Protein AF-A0A1Q7P8S2-F1 (afdb_monomer_lite)

pLDDT: mean 80.13, std 17.69, range [34.97, 98.56]

Secondary structure (DSSP, 8-state):
-------------------SSTTSSSSSS------TTSS-TT---S-SEEEEEEE-S--SS-EEEEEEEE-SSTT--SSEEEEEEEEPPSSSSEEEEEEE-SPPPGGGEE-SSTTSPPEEEEEEEEEETT--GGGGGGSPPGGG-TT-EE-SSEEEEEESSPPPTTSHHHHHHTS-PPSEEEEEEEEE--GGG--HHHHHHHHHHHHHTT----SS--TTSHHHHHT-SEEEEEPPTTPPEEE-TT--SS--TTSPP-

Structure (mmCIF, N/CA/C/O backbone):
data_AF-A0A1Q7P8S2-F1
#
_entry.id   AF-A0A1Q7P8S2-F1
#
loop_
_atom_site.group_PDB
_atom_site.id
_atom_site.type_symbol
_atom_site.label_atom_id
_atom_site.label_alt_id
_atom_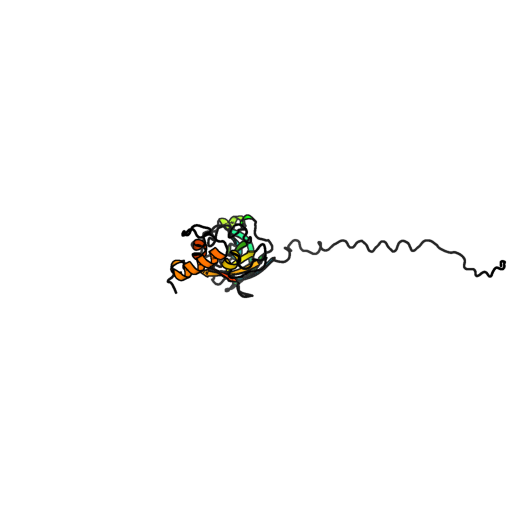site.label_comp_id
_atom_site.label_asym_id
_atom_site.label_entity_id
_atom_site.label_seq_id
_atom_site.pdbx_PDB_ins_code
_atom_site.Cartn_x
_atom_site.Cartn_y
_atom_site.Cartn_z
_atom_site.occupancy
_atom_site.B_iso_or_equiv
_atom_site.auth_seq_id
_atom_site.auth_comp_id
_atom_site.auth_asym_id
_atom_site.auth_atom_id
_atom_site.pdbx_PDB_model_num
ATOM 1 N N . MET A 1 1 ? 40.228 -72.575 53.039 1.00 38.28 1 MET A N 1
ATOM 2 C CA . MET A 1 1 ? 41.530 -73.160 53.430 1.00 38.28 1 MET A CA 1
ATOM 3 C C . MET A 1 1 ? 42.492 -72.943 52.278 1.00 38.28 1 MET A C 1
ATOM 5 O O . MET A 1 1 ? 42.073 -73.048 51.135 1.00 38.28 1 MET A O 1
ATOM 9 N N . ALA A 1 2 ? 43.698 -72.491 52.586 1.00 41.03 2 ALA A N 1
ATOM 10 C CA . ALA A 1 2 ? 44.591 -71.825 51.652 1.00 41.03 2 ALA A CA 1
ATOM 11 C C . ALA A 1 2 ? 45.509 -72.781 50.854 1.00 41.03 2 ALA A C 1
ATOM 13 O O . ALA A 1 2 ? 45.662 -73.943 51.215 1.00 41.03 2 ALA A O 1
ATOM 14 N N . VAL A 1 3 ? 46.217 -72.172 49.890 1.00 38.16 3 VAL A N 1
ATOM 15 C CA . VAL A 1 3 ? 47.620 -72.432 49.484 1.00 38.16 3 VAL A CA 1
ATOM 16 C C . VAL A 1 3 ? 47.871 -73.161 48.138 1.00 38.16 3 VAL A C 1
ATOM 18 O O . VAL A 1 3 ? 47.759 -74.372 48.033 1.00 38.16 3 VAL A O 1
ATOM 21 N N . SER A 1 4 ? 48.417 -72.367 47.194 1.00 38.09 4 SER A N 1
ATOM 22 C CA . SER A 1 4 ? 49.628 -72.589 46.359 1.00 38.09 4 SER A CA 1
ATOM 23 C C . SER A 1 4 ? 49.640 -73.293 44.991 1.00 38.09 4 SER A C 1
ATOM 25 O O . SER A 1 4 ? 49.245 -74.445 44.872 1.00 38.09 4 SER A O 1
ATOM 27 N N . ARG A 1 5 ? 50.460 -72.641 44.124 1.00 41.97 5 ARG A N 1
ATOM 28 C CA . ARG A 1 5 ? 51.451 -73.161 43.133 1.00 41.97 5 ARG A CA 1
ATOM 29 C C . ARG A 1 5 ? 50.863 -73.571 41.760 1.00 41.97 5 ARG A C 1
ATOM 31 O O . ARG A 1 5 ? 49.824 -74.200 41.731 1.00 41.97 5 ARG A O 1
ATOM 38 N N . SER A 1 6 ? 51.398 -73.244 40.569 1.00 39.62 6 SER A N 1
ATOM 39 C CA . SER A 1 6 ? 52.735 -72.826 40.088 1.00 39.62 6 SER A CA 1
ATOM 40 C C . SER A 1 6 ? 52.672 -72.158 38.684 1.00 39.62 6 SER A C 1
ATOM 42 O O . SER A 1 6 ? 51.731 -72.392 37.934 1.00 39.62 6 SER A O 1
ATOM 44 N N . PHE A 1 7 ? 53.714 -71.385 38.337 1.00 34.97 7 PHE A N 1
ATOM 45 C CA . PHE A 1 7 ? 54.132 -70.838 37.015 1.00 34.97 7 PHE A CA 1
ATOM 46 C C . PHE A 1 7 ? 54.595 -71.935 36.000 1.00 34.97 7 PHE A C 1
ATOM 48 O O . PHE A 1 7 ? 54.664 -73.092 36.413 1.00 34.97 7 PHE A O 1
ATOM 55 N N . PRO A 1 8 ? 55.202 -71.625 34.819 1.00 53.81 8 PRO A N 1
ATOM 56 C CA . PRO A 1 8 ? 54.840 -70.754 33.675 1.00 53.81 8 PRO A CA 1
ATOM 57 C C . PRO A 1 8 ? 54.998 -71.485 32.303 1.00 53.81 8 PRO A C 1
ATOM 59 O O . PRO A 1 8 ? 55.553 -72.577 32.233 1.00 53.81 8 PRO A O 1
ATOM 62 N N . ALA A 1 9 ? 54.644 -70.848 31.180 1.00 40.56 9 ALA A N 1
ATOM 63 C CA . ALA A 1 9 ? 55.312 -71.114 29.897 1.00 40.56 9 ALA A CA 1
ATOM 64 C C . ALA A 1 9 ? 55.324 -69.855 29.028 1.00 40.56 9 ALA A C 1
ATOM 66 O O . ALA A 1 9 ? 54.295 -69.234 28.771 1.00 40.56 9 ALA A O 1
ATOM 67 N N . ALA A 1 10 ? 56.536 -69.480 28.638 1.00 38.78 10 ALA A N 1
ATOM 68 C CA . ALA A 1 10 ? 56.875 -68.310 27.860 1.00 38.78 10 ALA A CA 1
ATOM 69 C C . ALA A 1 10 ? 56.497 -68.487 26.385 1.00 38.78 10 ALA A C 1
ATOM 71 O O . ALA A 1 10 ? 56.787 -69.514 25.777 1.00 38.78 10 ALA A O 1
ATOM 72 N N . GLY A 1 11 ? 55.930 -67.433 25.806 1.00 36.88 11 GLY A N 1
ATOM 73 C CA . GLY A 1 11 ? 55.839 -67.216 24.371 1.00 36.88 11 GLY A CA 1
ATOM 74 C C . GLY A 1 11 ? 56.371 -65.824 24.078 1.00 36.88 11 GLY A C 1
ATOM 75 O O . GLY A 1 11 ? 55.686 -64.833 24.301 1.00 36.88 11 GLY A O 1
ATOM 76 N N . PHE A 1 12 ? 57.628 -65.774 23.647 1.00 43.47 12 PHE A N 1
ATOM 77 C CA . PHE A 1 12 ? 58.292 -64.615 23.063 1.00 43.47 12 PHE A CA 1
ATOM 78 C C . PHE A 1 12 ? 57.421 -63.973 21.975 1.00 43.47 12 PHE A C 1
ATOM 80 O O . PHE A 1 12 ? 57.142 -64.640 20.987 1.00 43.47 12 PHE A O 1
ATOM 87 N N . VAL A 1 13 ? 57.149 -62.669 22.070 1.00 47.16 13 VAL A N 1
ATOM 88 C CA . VAL A 1 13 ? 57.443 -61.750 20.961 1.00 47.16 13 VAL A CA 1
ATOM 89 C C . VAL A 1 13 ? 57.998 -60.459 21.549 1.00 47.16 13 VAL A C 1
ATOM 91 O O . VAL A 1 13 ? 57.440 -59.846 22.454 1.00 47.16 13 VAL A O 1
ATOM 94 N N . ARG A 1 14 ? 59.174 -60.138 21.028 1.00 46.06 14 ARG A N 1
ATOM 95 C CA . ARG A 1 14 ? 60.075 -59.053 21.367 1.00 46.06 14 ARG A CA 1
ATOM 96 C C . ARG A 1 14 ? 59.597 -57.754 20.724 1.00 46.06 14 ARG A C 1
ATOM 98 O O . ARG A 1 14 ? 59.086 -57.755 19.609 1.00 46.06 14 ARG A O 1
ATOM 105 N N . GLU A 1 15 ? 59.819 -56.678 21.463 1.00 49.03 15 GLU A N 1
ATOM 106 C CA . GLU A 1 15 ? 59.642 -55.278 21.098 1.00 49.03 15 GLU A CA 1
ATOM 107 C C . GLU A 1 15 ? 60.209 -54.948 19.716 1.00 49.03 15 GLU A C 1
ATOM 109 O O . GLU A 1 15 ? 61.346 -55.313 19.413 1.00 49.03 15 GLU A O 1
ATOM 114 N N . SER A 1 16 ? 59.459 -54.174 18.931 1.00 49.16 16 SER A N 1
ATOM 115 C CA . SER A 1 16 ? 60.002 -53.149 18.037 1.00 49.16 16 SER A CA 1
ATOM 116 C C . SER A 1 16 ? 58.898 -52.151 17.670 1.00 49.16 16 SER A C 1
ATOM 118 O O . SER A 1 16 ? 57.878 -52.510 17.096 1.00 49.16 16 SER A O 1
ATOM 120 N N . GLU A 1 17 ? 59.163 -50.896 18.030 1.00 46.28 17 GLU A N 1
ATOM 121 C CA . GLU A 1 17 ? 58.610 -49.663 17.453 1.00 46.28 17 GLU A CA 1
ATOM 122 C C . GLU A 1 17 ? 57.264 -49.139 17.980 1.00 46.28 17 GLU A C 1
ATOM 124 O O . GLU A 1 17 ? 56.237 -49.054 17.312 1.00 46.28 17 GLU A O 1
ATOM 129 N N . MET A 1 18 ? 57.347 -48.596 19.199 1.00 51.38 18 MET A N 1
ATOM 130 C CA . MET A 1 18 ? 56.707 -47.315 19.498 1.00 51.38 18 MET A CA 1
ATOM 131 C C . MET A 1 18 ? 57.158 -46.240 18.495 1.00 51.38 18 MET A C 1
ATOM 133 O O . MET A 1 18 ? 58.352 -46.125 18.226 1.00 51.38 18 MET A O 1
ATOM 137 N N . ARG A 1 19 ? 56.207 -45.360 18.145 1.00 52.41 19 ARG A N 1
ATOM 138 C CA . ARG A 1 19 ? 56.354 -43.975 17.636 1.00 52.41 19 ARG A CA 1
ATOM 139 C C . ARG A 1 19 ? 55.921 -43.714 16.190 1.00 52.41 19 ARG A C 1
ATOM 141 O O . ARG A 1 19 ? 56.537 -42.892 15.541 1.00 52.41 19 ARG A O 1
ATOM 148 N N . LEU A 1 20 ? 54.807 -44.248 15.701 1.00 53.28 20 LEU A N 1
ATOM 149 C CA . LEU A 1 20 ? 54.135 -43.627 14.548 1.00 53.28 20 LEU A CA 1
ATOM 150 C C . LEU A 1 20 ? 52.640 -43.963 14.596 1.00 53.28 20 LEU A C 1
ATOM 152 O O . LEU A 1 20 ? 52.262 -45.115 14.453 1.00 53.28 20 LEU A O 1
ATOM 156 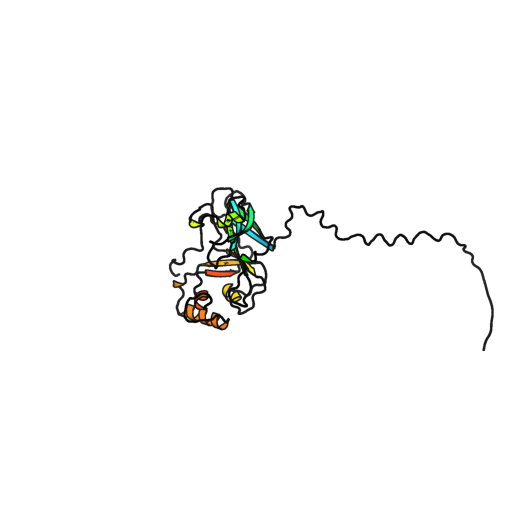N N . GLY A 1 21 ? 51.776 -42.982 14.855 1.00 46.91 21 GLY A N 1
ATOM 157 C CA . GLY A 1 21 ? 50.323 -43.217 14.793 1.00 46.91 21 GLY A CA 1
ATOM 158 C C . GLY A 1 21 ? 49.469 -42.296 15.656 1.00 46.91 21 GLY A C 1
ATOM 159 O O . GLY A 1 21 ? 48.270 -42.186 15.437 1.00 46.91 21 GLY A O 1
ATOM 160 N N . ARG A 1 22 ? 50.072 -41.552 16.590 1.00 49.62 22 ARG A N 1
ATOM 161 C CA . ARG A 1 22 ? 49.391 -40.502 17.371 1.00 49.62 22 ARG A CA 1
ATOM 162 C C . ARG A 1 22 ? 49.572 -39.113 16.738 1.00 49.62 22 ARG A C 1
ATOM 164 O O . ARG A 1 22 ? 49.834 -38.139 17.430 1.00 49.62 22 ARG A O 1
ATOM 171 N N . GLN A 1 23 ? 49.493 -39.038 15.411 1.00 51.41 23 GLN A N 1
ATOM 172 C CA . GLN A 1 23 ? 49.471 -37.777 14.651 1.00 51.41 23 GLN A CA 1
ATOM 173 C C . GLN A 1 23 ? 48.403 -37.756 13.543 1.00 51.41 23 GLN A C 1
ATOM 175 O O . GLN A 1 23 ? 48.284 -36.763 12.838 1.00 51.41 23 GLN A O 1
ATOM 180 N N . LEU A 1 24 ? 47.574 -38.801 13.420 1.00 51.44 24 LEU A N 1
ATOM 181 C CA . LEU A 1 24 ? 46.566 -38.906 12.356 1.00 51.44 24 LEU A CA 1
ATOM 182 C C . LEU A 1 24 ? 45.125 -38.594 12.812 1.00 51.44 24 LEU A C 1
ATOM 184 O O . LEU A 1 24 ? 44.173 -39.063 12.202 1.00 51.44 24 LEU A O 1
ATOM 188 N N . LEU A 1 25 ? 44.946 -37.833 13.899 1.00 50.78 25 LEU A N 1
ATOM 189 C CA . LEU A 1 25 ? 43.622 -37.518 14.477 1.00 50.78 25 LEU A CA 1
ATOM 190 C C . LEU A 1 25 ? 43.365 -36.012 14.685 1.00 50.78 25 LEU A C 1
ATOM 192 O O . LEU A 1 25 ? 42.433 -35.639 15.387 1.00 50.78 25 LEU A O 1
ATOM 196 N N . LEU A 1 26 ? 44.166 -35.135 14.069 1.00 52.28 26 LEU A N 1
ATOM 197 C CA . LEU A 1 26 ? 44.052 -33.671 14.213 1.00 52.28 26 LEU A CA 1
ATOM 198 C C . LEU A 1 26 ? 43.792 -32.917 12.894 1.00 52.28 26 LEU A C 1
ATOM 200 O O . LEU A 1 26 ? 43.876 -31.696 12.866 1.00 52.28 26 LEU A O 1
ATOM 204 N N . ALA A 1 27 ? 43.445 -33.614 11.807 1.00 53.19 27 ALA A N 1
ATOM 205 C CA . ALA A 1 27 ? 43.272 -33.007 10.479 1.00 53.19 27 ALA A CA 1
ATOM 206 C C . ALA A 1 27 ? 41.813 -32.967 9.968 1.00 53.19 27 ALA A C 1
ATOM 208 O O . ALA A 1 27 ? 41.595 -32.826 8.771 1.00 53.19 27 ALA A O 1
ATOM 209 N N . LEU A 1 28 ? 40.809 -33.093 10.848 1.00 53.34 28 LEU A N 1
ATOM 210 C CA . LEU A 1 28 ? 39.380 -33.067 10.471 1.00 53.34 28 LEU A CA 1
ATOM 211 C C . LEU A 1 28 ? 38.552 -31.972 11.174 1.00 53.34 28 LEU A C 1
ATOM 213 O O . LEU A 1 28 ? 37.330 -32.048 11.209 1.00 53.34 28 LEU A O 1
ATOM 217 N N . ALA A 1 29 ? 39.200 -30.936 11.713 1.00 54.78 29 ALA A N 1
ATOM 218 C CA . ALA A 1 29 ? 38.532 -29.822 12.403 1.00 54.78 29 ALA A CA 1
ATOM 219 C C . ALA A 1 29 ? 38.817 -28.446 11.765 1.00 54.78 29 ALA A C 1
ATOM 221 O O . ALA A 1 29 ? 38.811 -27.431 12.453 1.00 54.78 29 ALA A O 1
ATOM 222 N N . ALA A 1 30 ? 39.084 -28.406 10.454 1.00 55.84 30 ALA A N 1
ATOM 223 C CA . ALA A 1 30 ? 39.374 -27.173 9.715 1.00 55.84 30 ALA A CA 1
ATOM 224 C C . ALA A 1 30 ? 38.478 -26.993 8.473 1.00 55.84 30 ALA A C 1
ATOM 226 O O . ALA A 1 30 ? 38.941 -26.563 7.423 1.00 55.84 30 ALA A O 1
ATOM 227 N N . LEU A 1 31 ? 37.181 -27.283 8.607 1.00 56.47 31 LEU A N 1
ATOM 228 C CA . LEU A 1 31 ? 36.150 -26.772 7.695 1.00 56.47 31 LEU A CA 1
ATOM 229 C C . LEU A 1 31 ? 35.305 -25.694 8.404 1.00 56.47 31 LEU A C 1
ATOM 231 O O . LEU A 1 31 ? 34.112 -25.908 8.614 1.00 56.47 31 LEU A O 1
ATOM 235 N N . PRO A 1 32 ? 35.868 -24.543 8.829 1.00 54.97 32 PRO A N 1
ATOM 236 C CA . PRO A 1 32 ? 35.031 -23.394 9.109 1.00 54.97 32 PRO A CA 1
ATOM 237 C C . PRO A 1 32 ? 34.633 -22.775 7.762 1.00 54.97 32 PRO A C 1
ATOM 239 O O . PRO A 1 32 ? 35.486 -22.328 7.004 1.00 54.97 32 PRO A O 1
ATOM 242 N N . CYS A 1 33 ? 33.339 -22.810 7.455 1.00 54.88 33 CYS A N 1
ATOM 243 C CA . CYS A 1 33 ? 32.597 -21.798 6.695 1.00 54.88 33 CYS A CA 1
ATOM 244 C C . CYS A 1 33 ? 33.368 -20.990 5.627 1.00 54.88 33 CYS A C 1
ATOM 246 O O . CYS A 1 33 ? 33.379 -19.765 5.669 1.00 54.88 33 CYS A O 1
ATOM 248 N N . ALA A 1 34 ? 33.959 -21.648 4.631 1.00 47.84 34 ALA A N 1
ATOM 249 C CA . ALA A 1 34 ? 34.407 -20.987 3.406 1.00 47.84 34 ALA A CA 1
ATOM 250 C C . ALA A 1 34 ? 33.306 -21.101 2.337 1.00 47.84 34 ALA A C 1
ATOM 252 O O . ALA A 1 34 ? 33.477 -21.782 1.332 1.00 47.84 34 ALA A O 1
ATOM 253 N N . CYS A 1 35 ? 32.137 -20.506 2.591 1.00 61.09 35 CYS A N 1
ATOM 254 C CA . CYS A 1 35 ? 31.078 -20.361 1.579 1.00 61.09 35 CYS A CA 1
ATOM 255 C C . CYS A 1 35 ? 31.023 -18.948 0.973 1.00 61.09 35 CYS A C 1
ATOM 257 O O . CYS A 1 35 ? 30.326 -18.749 -0.015 1.00 61.09 35 CYS A O 1
ATOM 259 N N . ASP A 1 36 ? 31.804 -17.994 1.489 1.00 54.91 36 ASP A N 1
ATOM 260 C CA . ASP A 1 36 ? 31.721 -16.590 1.061 1.00 54.91 36 ASP A CA 1
ATOM 261 C C . ASP A 1 36 ? 32.551 -16.235 -0.184 1.00 54.91 36 ASP A C 1
ATOM 263 O O . ASP A 1 36 ? 32.372 -15.156 -0.737 1.00 54.91 36 ASP A O 1
ATOM 267 N N . SER A 1 37 ? 33.439 -17.107 -0.685 1.00 54.12 37 SER A N 1
ATOM 268 C CA . SER A 1 37 ? 34.267 -16.772 -1.863 1.00 54.12 37 SER A CA 1
ATOM 269 C C . SER A 1 37 ? 33.641 -17.128 -3.218 1.00 54.12 37 SER A C 1
ATOM 271 O O . SER A 1 37 ? 34.253 -16.856 -4.250 1.00 54.12 37 SER A O 1
ATOM 273 N N . GLN A 1 38 ? 32.445 -17.728 -3.237 1.00 62.38 38 GLN A N 1
ATOM 274 C CA . GLN A 1 38 ? 31.715 -18.052 -4.474 1.00 62.38 38 GLN A CA 1
ATOM 275 C C . GLN A 1 38 ? 30.518 -17.136 -4.753 1.00 62.38 38 GLN A C 1
ATOM 277 O O . GLN A 1 38 ? 29.936 -17.227 -5.833 1.00 62.38 38 GLN A O 1
ATOM 282 N N . ALA A 1 39 ? 30.159 -16.242 -3.829 1.00 61.66 39 ALA A N 1
ATOM 283 C CA . ALA A 1 39 ? 29.184 -15.204 -4.122 1.00 61.66 39 ALA A CA 1
ATOM 284 C C . ALA A 1 39 ? 29.879 -14.093 -4.921 1.00 61.66 39 ALA A C 1
ATOM 286 O O . ALA A 1 39 ? 30.812 -13.455 -4.433 1.00 61.66 39 ALA A O 1
ATOM 287 N N . ASP A 1 40 ? 29.445 -13.882 -6.165 1.00 71.44 40 ASP A N 1
ATOM 288 C CA . ASP A 1 40 ? 29.821 -12.690 -6.923 1.00 71.44 40 ASP A CA 1
ATOM 289 C C . ASP A 1 40 ? 29.481 -11.447 -6.082 1.00 71.44 40 ASP A C 1
ATOM 291 O O . ASP A 1 40 ? 28.423 -11.378 -5.459 1.00 71.44 40 ASP A O 1
ATOM 295 N N . SER A 1 41 ? 30.364 -10.450 -6.085 1.00 71.81 41 SER A N 1
ATOM 296 C CA . SER A 1 41 ? 30.138 -9.127 -5.489 1.00 71.81 41 SER A CA 1
ATOM 297 C C . SER A 1 41 ? 28.839 -8.441 -5.944 1.00 71.81 41 SER A C 1
ATOM 299 O O . SER A 1 41 ? 28.384 -7.500 -5.297 1.00 71.81 41 SER A O 1
ATOM 301 N N . SER A 1 42 ? 28.246 -8.905 -7.049 1.00 77.31 42 SER A N 1
ATOM 302 C CA . SER A 1 42 ? 26.953 -8.456 -7.566 1.00 77.31 42 SER A CA 1
ATOM 303 C C . SER A 1 42 ? 25.730 -9.179 -6.971 1.00 77.31 42 SER A C 1
ATOM 305 O O . SER A 1 42 ? 24.600 -8.753 -7.214 1.00 77.31 42 SER A O 1
ATOM 307 N N . TYR A 1 43 ? 25.918 -10.248 -6.187 1.00 79.88 43 TYR A N 1
ATOM 308 C CA . TYR A 1 43 ? 24.825 -11.000 -5.572 1.00 79.88 43 TYR A CA 1
ATOM 309 C C . TYR A 1 43 ? 24.201 -10.222 -4.407 1.00 79.88 43 TYR A C 1
ATOM 311 O O . TYR A 1 43 ? 24.858 -9.910 -3.416 1.00 79.88 43 TYR A O 1
ATOM 319 N N . LEU A 1 44 ? 22.903 -9.933 -4.517 1.00 81.62 44 LEU A N 1
ATOM 320 C CA . LEU A 1 44 ? 22.153 -9.131 -3.543 1.00 81.62 44 LEU A CA 1
ATOM 321 C C . LEU A 1 44 ? 21.414 -9.971 -2.485 1.00 81.62 44 LEU A C 1
ATOM 323 O O . LEU A 1 44 ? 20.707 -9.407 -1.651 1.00 81.62 44 LEU A O 1
ATOM 327 N N . GLY A 1 45 ? 21.571 -11.298 -2.506 1.00 87.25 45 GLY A N 1
ATOM 328 C CA . GLY A 1 45 ? 20.747 -12.217 -1.718 1.00 87.25 45 GLY A CA 1
ATOM 329 C C . GLY A 1 45 ? 19.457 -12.626 -2.435 1.00 87.25 45 GLY A C 1
ATOM 330 O O . GLY A 1 45 ? 19.200 -12.225 -3.569 1.00 87.25 45 GLY A O 1
ATOM 331 N N . GLU A 1 46 ? 18.635 -13.422 -1.750 1.00 89.94 46 GLU A N 1
ATOM 332 C CA . GLU A 1 46 ? 17.303 -13.796 -2.233 1.00 89.94 46 GLU A CA 1
ATOM 333 C C . GLU A 1 46 ? 16.313 -12.630 -2.055 1.00 89.94 46 GLU A C 1
ATOM 335 O O . GLU A 1 46 ? 16.331 -11.958 -1.016 1.00 89.94 46 GLU A O 1
ATOM 340 N N . PRO A 1 47 ? 15.429 -12.369 -3.032 1.00 93.56 47 PRO A N 1
ATOM 341 C CA . PRO A 1 47 ? 14.435 -11.312 -2.912 1.00 93.56 47 PRO A CA 1
ATOM 342 C C . PRO A 1 47 ? 13.382 -11.650 -1.847 1.00 93.56 47 PRO A C 1
ATOM 344 O O . PRO A 1 47 ? 12.862 -12.761 -1.789 1.00 93.56 47 PRO A O 1
ATOM 347 N N . LEU A 1 48 ? 12.994 -10.648 -1.056 1.00 93.12 48 LEU A N 1
ATOM 348 C CA . LEU A 1 48 ? 11.906 -10.731 -0.074 1.00 93.12 48 LEU A CA 1
ATOM 349 C C . LEU A 1 48 ? 10.536 -10.893 -0.745 1.00 93.12 48 LEU A C 1
ATOM 351 O O . LEU A 1 48 ? 9.637 -11.518 -0.189 1.00 93.12 48 LEU A O 1
ATOM 355 N N . ILE A 1 49 ? 10.375 -10.306 -1.932 1.00 94.44 49 ILE A N 1
ATOM 356 C CA . ILE A 1 49 ? 9.235 -10.528 -2.819 1.00 94.44 49 ILE A CA 1
ATOM 357 C C . ILE A 1 49 ? 9.656 -10.301 -4.274 1.00 94.44 49 ILE A C 1
ATOM 359 O O . ILE A 1 49 ? 10.488 -9.440 -4.578 1.00 94.44 49 ILE A O 1
ATOM 363 N N . THR A 1 50 ? 9.057 -11.081 -5.171 1.00 94.75 50 THR A N 1
ATOM 364 C CA . THR A 1 50 ? 9.183 -10.934 -6.622 1.00 94.75 50 THR A CA 1
ATOM 365 C C . THR A 1 50 ? 7.815 -10.620 -7.210 1.00 94.75 50 THR A C 1
ATOM 367 O O . THR A 1 50 ? 6.858 -11.352 -6.968 1.00 94.75 50 THR A O 1
ATOM 370 N N . LEU A 1 51 ? 7.725 -9.537 -7.980 1.00 94.31 51 LEU A N 1
ATOM 371 C CA . LEU A 1 51 ? 6.476 -9.034 -8.543 1.00 94.31 51 LEU A CA 1
ATOM 372 C C . LEU A 1 51 ? 6.595 -8.943 -10.070 1.00 94.31 51 LEU A C 1
ATOM 374 O O . LEU A 1 51 ? 7.364 -8.111 -10.568 1.00 94.31 51 LEU A O 1
ATOM 378 N N . PRO A 1 52 ? 5.876 -9.786 -10.828 1.00 94.19 52 PRO A N 1
ATOM 379 C CA . PRO A 1 52 ? 5.794 -9.634 -12.271 1.00 94.19 52 PRO A CA 1
ATOM 380 C C . PRO A 1 52 ? 4.919 -8.427 -12.620 1.00 94.19 52 PRO A C 1
ATOM 382 O O . PRO A 1 52 ? 3.971 -8.094 -11.907 1.00 94.19 52 PRO A O 1
ATOM 385 N N . GLY A 1 53 ? 5.204 -7.791 -13.747 1.00 91.94 53 GLY A N 1
ATOM 386 C CA . GLY A 1 53 ? 4.355 -6.730 -14.262 1.00 91.94 53 GLY A CA 1
ATOM 387 C C . GLY A 1 53 ? 4.605 -6.424 -15.726 1.00 91.94 53 GLY A C 1
ATOM 388 O O . GLY A 1 53 ? 5.485 -7.002 -16.374 1.00 91.94 53 GLY A O 1
ATOM 389 N N . TYR A 1 54 ? 3.806 -5.511 -16.259 1.00 89.75 54 TYR A N 1
ATOM 390 C CA . TYR A 1 54 ? 3.964 -5.024 -17.619 1.00 89.75 54 TYR A CA 1
ATOM 391 C C . TYR A 1 54 ? 3.590 -3.547 -17.750 1.00 89.75 54 TYR A C 1
ATOM 393 O O . TYR A 1 54 ? 2.856 -2.985 -16.938 1.00 89.75 54 TYR A O 1
ATOM 401 N N . VAL A 1 55 ? 4.113 -2.917 -18.797 1.00 85.38 55 VAL A N 1
ATOM 402 C CA . VAL A 1 55 ? 3.750 -1.565 -19.219 1.00 85.38 55 VAL A CA 1
ATOM 403 C C . VAL A 1 55 ? 2.692 -1.678 -20.310 1.00 85.38 55 VAL A C 1
ATOM 405 O O . VAL A 1 55 ? 2.945 -2.257 -21.372 1.00 85.38 55 VAL A O 1
ATOM 408 N N . ALA A 1 56 ? 1.497 -1.161 -20.027 1.00 80.50 56 ALA A N 1
ATOM 409 C CA . ALA A 1 56 ? 0.328 -1.295 -20.894 1.00 80.50 56 ALA A CA 1
ATOM 410 C C . ALA A 1 56 ? 0.330 -0.296 -22.063 1.00 80.50 56 ALA A C 1
ATOM 412 O O . ALA A 1 56 ? -0.208 -0.598 -23.128 1.00 80.50 56 ALA A O 1
ATOM 413 N N . SER A 1 57 ? 0.949 0.876 -21.888 1.00 71.62 57 SER A N 1
ATOM 414 C CA . SER A 1 57 ? 1.005 1.942 -22.893 1.00 71.62 57 SER A CA 1
ATOM 415 C C . SER A 1 57 ? 2.430 2.225 -23.371 1.00 71.62 57 SER A C 1
ATOM 417 O O . SER A 1 57 ? 3.397 2.122 -22.619 1.00 71.62 57 SER A O 1
ATOM 419 N N . ALA A 1 58 ? 2.564 2.586 -24.650 1.00 64.75 58 ALA A N 1
ATOM 420 C CA . ALA A 1 58 ? 3.839 3.003 -25.219 1.00 64.75 58 ALA A CA 1
ATOM 421 C C . ALA A 1 58 ? 4.227 4.411 -24.742 1.00 64.75 58 ALA A C 1
ATOM 423 O O . ALA A 1 58 ? 3.387 5.308 -24.709 1.00 64.75 58 ALA A O 1
ATOM 424 N N . GLY A 1 59 ? 5.505 4.620 -24.420 1.00 64.81 59 GLY A N 1
ATOM 425 C CA . GLY A 1 59 ? 6.042 5.919 -24.008 1.00 64.81 59 GLY A CA 1
ATOM 426 C C . GLY A 1 59 ? 7.498 6.113 -24.416 1.00 64.81 59 GLY A C 1
ATOM 427 O O . GLY A 1 59 ? 8.114 5.228 -25.014 1.00 64.81 59 GLY A O 1
ATOM 428 N N . ALA A 1 60 ? 8.044 7.293 -24.114 1.00 62.41 60 ALA A N 1
ATOM 429 C CA . ALA A 1 60 ? 9.426 7.631 -24.441 1.00 62.41 60 ALA A CA 1
ATOM 430 C C . ALA A 1 60 ? 10.399 6.738 -23.649 1.00 62.41 60 ALA A C 1
ATOM 432 O O . ALA A 1 60 ? 10.458 6.800 -22.426 1.00 62.41 60 ALA A O 1
ATOM 433 N N . ALA A 1 61 ? 11.146 5.895 -24.361 1.00 64.38 61 ALA A N 1
ATOM 434 C CA . ALA A 1 61 ? 12.200 5.048 -23.810 1.00 64.38 61 ALA A CA 1
ATOM 435 C C . ALA A 1 61 ? 13.516 5.839 -23.617 1.00 64.38 61 ALA A C 1
ATOM 437 O O . ALA A 1 61 ? 13.741 6.806 -24.351 1.00 64.38 61 ALA A O 1
ATOM 438 N N . PRO A 1 62 ? 14.428 5.407 -22.718 1.00 72.25 62 PRO A N 1
ATOM 439 C CA . PRO A 1 62 ? 14.342 4.237 -21.835 1.00 72.25 62 PRO A CA 1
ATOM 440 C C . PRO A 1 62 ? 13.701 4.538 -20.464 1.00 72.25 62 PRO A C 1
ATOM 442 O O . PRO A 1 62 ? 14.005 5.545 -19.826 1.00 72.25 62 PRO A O 1
ATOM 445 N N . LEU A 1 63 ? 12.852 3.617 -19.997 1.00 77.69 63 LEU A N 1
ATOM 446 C CA . LEU A 1 63 ? 12.179 3.654 -18.692 1.00 77.69 63 LEU A CA 1
ATOM 447 C C . LEU A 1 63 ? 12.614 2.456 -17.838 1.00 77.69 63 LEU A C 1
ATOM 449 O O . LEU A 1 63 ? 12.936 1.390 -18.367 1.00 77.69 63 LEU A O 1
ATOM 453 N N . GLU A 1 64 ? 12.566 2.616 -16.520 1.00 86.94 64 GLU A N 1
ATOM 454 C CA . GLU A 1 64 ? 12.649 1.518 -15.555 1.00 86.94 64 GLU A CA 1
ATOM 455 C C . GLU A 1 64 ? 11.325 1.396 -14.800 1.00 86.94 64 GLU A C 1
ATOM 457 O O . GLU A 1 64 ? 10.658 2.394 -14.523 1.00 86.94 64 GLU A O 1
ATOM 462 N N . ALA A 1 65 ? 10.953 0.171 -14.441 1.00 88.75 65 ALA A N 1
ATOM 463 C CA . ALA A 1 65 ? 9.937 -0.045 -13.426 1.00 88.75 65 ALA A CA 1
ATOM 464 C C . ALA A 1 65 ? 10.606 0.131 -12.064 1.00 88.75 65 ALA A C 1
ATOM 466 O O . ALA A 1 65 ? 11.717 -0.351 -11.844 1.00 88.75 65 ALA A O 1
ATOM 467 N N . ALA A 1 66 ? 9.937 0.797 -11.140 1.00 90.19 66 ALA A N 1
ATOM 468 C CA . ALA A 1 66 ? 10.413 1.017 -9.789 1.00 90.19 66 ALA A CA 1
ATOM 469 C C . ALA A 1 66 ? 9.333 0.655 -8.782 1.00 90.19 66 ALA A C 1
ATOM 471 O O . ALA A 1 66 ? 8.144 0.831 -9.040 1.00 90.19 66 ALA A O 1
ATOM 472 N N . MET A 1 67 ? 9.760 0.190 -7.612 1.00 92.12 67 MET A N 1
ATOM 473 C CA . MET A 1 67 ? 8.896 0.144 -6.440 1.00 92.12 67 MET A CA 1
ATOM 474 C C . MET A 1 67 ? 9.199 1.350 -5.555 1.00 92.12 67 MET A C 1
ATOM 476 O O . MET A 1 67 ? 10.364 1.637 -5.259 1.00 92.12 67 MET A O 1
ATOM 480 N N . LEU A 1 68 ? 8.141 2.062 -5.177 1.00 90.69 68 LEU A N 1
ATOM 481 C CA . LEU A 1 68 ? 8.200 3.365 -4.530 1.00 90.69 68 LEU A CA 1
ATOM 482 C C . LEU A 1 68 ? 7.452 3.303 -3.198 1.00 90.69 68 LEU A C 1
ATOM 484 O O . LEU A 1 68 ? 6.218 3.231 -3.171 1.00 90.69 68 LEU A O 1
ATOM 488 N N . TRP A 1 69 ? 8.196 3.327 -2.094 1.00 92.38 69 TRP A N 1
ATOM 489 C CA . TRP A 1 69 ? 7.646 3.386 -0.744 1.00 92.38 69 TRP A CA 1
ATOM 490 C C . TRP A 1 69 ? 6.921 4.704 -0.524 1.00 92.38 69 TRP A C 1
ATOM 492 O O . TRP A 1 69 ? 7.476 5.766 -0.776 1.00 92.38 69 TRP A O 1
ATOM 502 N N . GLN A 1 70 ? 5.700 4.637 -0.010 1.00 87.88 70 GLN A N 1
ATOM 503 C CA . GLN A 1 70 ? 4.888 5.803 0.293 1.00 87.88 70 GLN A CA 1
ATOM 504 C C . GLN A 1 70 ? 5.106 6.216 1.748 1.00 87.88 70 GLN A C 1
ATOM 506 O O . GLN A 1 70 ? 4.901 5.418 2.665 1.00 87.88 70 GLN A O 1
ATOM 511 N N . ARG A 1 71 ? 5.487 7.473 1.966 1.00 83.38 71 ARG A N 1
ATOM 512 C CA . ARG A 1 71 ? 5.657 8.051 3.306 1.00 83.38 71 ARG A CA 1
ATOM 513 C C . ARG A 1 71 ? 4.450 8.914 3.701 1.00 83.38 71 ARG A C 1
ATOM 515 O O . ARG A 1 71 ? 4.112 8.991 4.880 1.00 83.38 71 ARG A O 1
ATOM 522 N N . GLY A 1 72 ? 3.735 9.496 2.743 1.00 77.94 72 GLY A N 1
ATOM 523 C CA . GLY A 1 72 ? 2.488 10.219 3.012 1.00 77.94 72 GLY A CA 1
ATOM 524 C C . GLY A 1 72 ? 1.302 9.301 3.369 1.00 77.94 72 GLY A C 1
ATOM 525 O O . GLY A 1 72 ? 1.323 8.103 3.041 1.00 77.94 72 GLY A O 1
ATOM 526 N N . PRO A 1 73 ? 0.248 9.840 4.017 1.00 71.00 73 PRO A N 1
ATOM 527 C CA . PRO A 1 73 ? -0.986 9.099 4.255 1.00 71.00 73 PRO A CA 1
ATOM 528 C C . PRO A 1 73 ? -1.665 8.721 2.925 1.00 71.00 73 PRO A C 1
ATOM 530 O O . PRO A 1 73 ? -1.600 9.474 1.948 1.00 71.00 73 PRO A O 1
ATOM 533 N N . PRO A 1 74 ? -2.331 7.558 2.848 1.00 67.62 74 PRO A N 1
ATOM 534 C CA . PRO A 1 74 ? -3.065 7.175 1.652 1.00 67.62 74 PRO A CA 1
ATOM 535 C C . PRO A 1 74 ? -4.258 8.113 1.379 1.00 67.62 74 PRO A C 1
ATOM 537 O O . PRO A 1 74 ? -4.872 8.610 2.321 1.00 67.62 74 PRO A O 1
ATOM 540 N N . PRO A 1 75 ? -4.649 8.306 0.106 1.00 60.16 75 PRO A N 1
ATOM 541 C CA . PRO A 1 75 ? -4.064 7.702 -1.090 1.00 60.16 75 PRO A CA 1
ATOM 542 C C . PRO A 1 75 ? -2.896 8.505 -1.699 1.00 60.16 75 PRO A C 1
ATOM 544 O O . PRO A 1 75 ? -2.496 8.165 -2.807 1.00 60.16 75 PRO A O 1
ATOM 547 N N . SER A 1 76 ? -2.340 9.526 -1.025 1.00 66.44 76 SER A N 1
ATOM 548 C CA . SER A 1 76 ? -1.310 10.402 -1.617 1.00 66.44 76 SER A CA 1
ATOM 549 C C . SER A 1 76 ? -0.110 9.610 -2.145 1.00 66.44 76 SER A C 1
ATOM 551 O O . SER A 1 76 ? 0.321 8.623 -1.530 1.00 66.44 76 SER A O 1
ATOM 553 N N . ALA A 1 77 ? 0.381 10.080 -3.292 1.00 66.69 77 ALA A N 1
ATOM 554 C CA . ALA A 1 77 ? 1.565 9.617 -4.001 1.00 66.69 77 ALA A CA 1
ATOM 555 C C . ALA A 1 77 ? 2.656 10.703 -4.073 1.00 66.69 77 ALA A C 1
ATOM 557 O O . ALA A 1 77 ? 3.611 10.566 -4.830 1.00 66.69 77 ALA A O 1
ATOM 558 N N . ASP A 1 78 ? 2.513 11.782 -3.299 1.00 69.31 78 ASP A N 1
ATOM 559 C CA . ASP A 1 78 ? 3.368 12.974 -3.396 1.00 69.31 78 ASP A CA 1
ATOM 560 C C . ASP A 1 78 ? 4.649 12.852 -2.559 1.00 69.31 78 ASP A C 1
ATOM 562 O O . ASP A 1 78 ? 5.569 13.656 -2.691 1.00 69.31 78 ASP A O 1
ATOM 566 N N . ASP A 1 79 ? 4.715 11.842 -1.690 1.00 76.94 79 ASP A N 1
ATOM 567 C CA . ASP A 1 79 ? 5.851 11.596 -0.811 1.00 76.94 79 ASP A CA 1
ATOM 568 C C . ASP A 1 79 ? 6.321 10.142 -0.925 1.00 76.94 79 ASP A C 1
ATOM 570 O O . ASP A 1 79 ? 5.768 9.232 -0.292 1.00 76.94 79 AS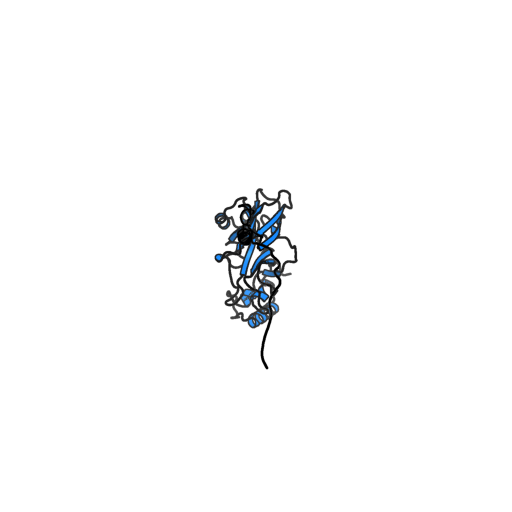P A O 1
ATOM 574 N N . GLN A 1 80 ? 7.336 9.944 -1.771 1.00 80.81 80 GLN A N 1
ATOM 575 C CA . GLN A 1 80 ? 7.812 8.637 -2.209 1.00 80.81 80 GLN A CA 1
ATOM 576 C C . GLN A 1 80 ? 9.319 8.465 -2.025 1.00 80.81 80 GLN A C 1
ATOM 578 O O . GLN A 1 80 ? 10.100 9.404 -2.178 1.00 80.81 80 GLN A O 1
ATOM 583 N N . GLU A 1 81 ? 9.730 7.232 -1.747 1.00 84.25 81 GLU A N 1
ATOM 584 C CA . GLU A 1 81 ? 11.128 6.831 -1.628 1.00 84.25 81 GLU A CA 1
ATOM 585 C C . GLU A 1 81 ? 11.404 5.597 -2.492 1.00 84.25 81 GLU A C 1
ATOM 587 O O . GLU A 1 81 ? 10.649 4.623 -2.478 1.00 84.25 81 GLU A O 1
ATOM 592 N N . LEU A 1 82 ? 12.488 5.638 -3.267 1.00 83.00 82 LEU A N 1
ATOM 593 C CA . LEU A 1 82 ? 12.861 4.547 -4.163 1.00 83.00 82 LEU A CA 1
ATOM 594 C C . LEU A 1 82 ? 13.320 3.311 -3.383 1.00 83.00 82 LEU A C 1
ATOM 596 O O . LEU A 1 82 ? 14.286 3.393 -2.630 1.00 83.00 82 LEU A O 1
ATOM 600 N N . ALA A 1 83 ? 12.697 2.159 -3.630 1.00 84.94 83 ALA A N 1
ATOM 601 C CA . ALA A 1 83 ? 13.103 0.894 -3.020 1.00 84.94 83 ALA A CA 1
ATOM 602 C C . ALA A 1 83 ? 14.014 0.057 -3.926 1.00 84.94 83 ALA A C 1
ATOM 604 O O . ALA A 1 83 ? 15.069 -0.413 -3.513 1.00 84.94 83 ALA A O 1
ATOM 605 N N . THR A 1 84 ? 13.584 -0.167 -5.166 1.00 86.25 84 THR A N 1
ATOM 606 C CA . THR A 1 84 ? 14.273 -1.010 -6.151 1.00 86.25 84 THR A CA 1
ATOM 607 C C . THR A 1 84 ? 13.845 -0.604 -7.558 1.00 86.25 84 THR A C 1
ATOM 609 O O . THR A 1 84 ? 12.828 0.078 -7.728 1.00 86.25 84 THR A O 1
ATOM 612 N N . ARG A 1 85 ? 14.618 -1.023 -8.561 1.00 88.12 85 ARG A N 1
ATOM 613 C CA . ARG A 1 85 ? 14.351 -0.794 -9.983 1.00 88.12 85 ARG A CA 1
ATOM 614 C C . ARG A 1 85 ? 14.523 -2.089 -10.765 1.00 88.12 85 ARG A C 1
ATOM 616 O O . ARG A 1 85 ? 15.315 -2.949 -10.384 1.00 88.12 85 ARG A O 1
ATOM 623 N N . ALA A 1 86 ? 13.806 -2.202 -11.872 1.00 84.25 86 ALA A N 1
ATOM 624 C CA . ALA A 1 86 ? 13.967 -3.263 -12.847 1.00 84.25 86 ALA A CA 1
ATOM 625 C C . ALA A 1 86 ? 13.948 -2.684 -14.266 1.00 84.25 86 ALA A C 1
ATOM 627 O O . ALA A 1 86 ? 13.113 -1.819 -14.566 1.00 84.25 86 ALA A O 1
ATOM 628 N N . PRO A 1 87 ? 14.824 -3.171 -15.162 1.00 80.88 87 PRO A N 1
ATOM 629 C CA . PRO A 1 87 ? 14.782 -2.766 -16.555 1.00 80.88 87 PRO A CA 1
ATOM 630 C C . PRO A 1 87 ? 13.464 -3.221 -17.190 1.00 80.88 87 PRO A C 1
ATOM 632 O O . PRO A 1 87 ? 13.038 -4.368 -17.027 1.00 80.88 87 PRO A O 1
ATOM 635 N N . VAL A 1 88 ? 12.833 -2.327 -17.950 1.00 77.62 88 VAL A N 1
ATOM 636 C CA . VAL A 1 88 ? 11.669 -2.661 -18.776 1.00 77.62 88 VAL A CA 1
ATOM 637 C C . VAL A 1 88 ? 12.173 -3.243 -20.096 1.00 77.62 88 VAL A C 1
ATOM 639 O O . VAL A 1 88 ? 12.955 -2.605 -20.805 1.00 77.62 88 VAL A O 1
ATOM 642 N N . ARG A 1 89 ? 11.756 -4.469 -20.436 1.00 73.25 89 ARG A N 1
ATOM 643 C CA . ARG A 1 89 ? 12.144 -5.102 -21.709 1.00 73.25 89 ARG A CA 1
ATOM 644 C C . ARG A 1 89 ? 11.489 -4.366 -22.879 1.00 73.25 89 ARG A C 1
ATOM 646 O O . ARG A 1 89 ? 10.335 -3.974 -22.787 1.00 73.25 89 ARG A O 1
ATOM 653 N N . THR A 1 90 ? 12.206 -4.172 -23.981 1.00 61.84 90 THR A N 1
ATOM 654 C CA . THR A 1 90 ? 11.664 -3.483 -25.161 1.00 61.84 90 THR A CA 1
ATOM 655 C C . THR A 1 90 ? 10.588 -4.321 -25.871 1.00 61.84 90 THR A C 1
ATOM 657 O O . THR A 1 90 ? 10.654 -5.549 -25.877 1.00 61.84 90 THR A O 1
ATOM 660 N N . GLY A 1 91 ? 9.612 -3.646 -26.495 1.00 58.31 91 GLY A N 1
ATOM 661 C CA . GLY A 1 91 ? 8.467 -4.259 -27.188 1.00 58.31 91 GLY A CA 1
ATOM 662 C C . GLY A 1 91 ? 7.191 -4.187 -26.349 1.00 58.31 91 GLY A C 1
ATOM 663 O O . GLY A 1 91 ? 7.185 -4.650 -25.220 1.00 58.31 91 GLY A O 1
ATOM 664 N N . PHE A 1 92 ? 6.127 -3.572 -26.877 1.00 63.47 92 PHE A N 1
ATOM 665 C CA . PHE A 1 92 ? 4.876 -3.366 -26.137 1.00 63.47 92 PHE A CA 1
ATOM 666 C C . PHE A 1 92 ? 3.861 -4.493 -26.407 1.00 63.47 92 PHE A C 1
ATOM 668 O O . PHE A 1 92 ? 3.672 -4.843 -27.575 1.00 63.47 92 PHE A O 1
ATOM 675 N N . PRO A 1 93 ? 3.178 -5.032 -25.375 1.00 68.81 93 PRO A N 1
ATOM 676 C CA . PRO A 1 93 ? 3.329 -4.715 -23.950 1.00 68.81 93 PRO A CA 1
ATOM 677 C C . PRO A 1 93 ? 4.690 -5.160 -23.397 1.00 68.81 93 PRO A C 1
ATOM 679 O O . PRO A 1 93 ? 5.135 -6.284 -23.624 1.00 68.81 93 PRO A O 1
ATOM 682 N N . ALA A 1 94 ? 5.341 -4.256 -22.668 1.00 83.19 94 ALA A N 1
ATOM 683 C CA . ALA A 1 94 ? 6.701 -4.449 -22.184 1.00 83.19 94 ALA A CA 1
ATOM 684 C C . ALA A 1 94 ? 6.684 -5.074 -20.792 1.00 83.19 94 ALA A C 1
ATOM 686 O O . ALA A 1 94 ? 6.162 -4.478 -19.856 1.00 83.19 94 ALA A O 1
ATOM 687 N N . SER A 1 95 ? 7.249 -6.268 -20.634 1.00 88.62 95 SER A N 1
ATOM 688 C CA . SER A 1 95 ? 7.282 -6.965 -19.343 1.00 88.62 95 SER A CA 1
ATOM 689 C C . SER A 1 95 ? 8.449 -6.508 -18.466 1.00 88.62 95 SER A C 1
ATOM 691 O O . SER A 1 95 ? 9.550 -6.261 -18.972 1.00 88.62 95 SER A O 1
ATOM 693 N N . PHE A 1 96 ? 8.250 -6.528 -17.153 1.00 90.38 96 PHE A N 1
ATOM 694 C CA . PHE A 1 96 ? 9.300 -6.372 -16.150 1.00 90.38 96 PHE A CA 1
ATOM 695 C C . PHE A 1 96 ? 9.073 -7.326 -14.970 1.00 90.38 96 PHE A C 1
ATOM 697 O O . PHE A 1 96 ? 7.973 -7.839 -14.759 1.00 90.38 96 PHE A O 1
ATOM 704 N N . THR A 1 97 ? 10.122 -7.524 -14.176 1.00 92.56 97 THR A N 1
ATOM 705 C CA . THR A 1 97 ? 10.044 -8.240 -12.900 1.00 92.56 97 THR A CA 1
ATOM 706 C C . THR A 1 97 ? 10.736 -7.402 -11.839 1.00 92.56 97 THR A C 1
ATOM 708 O O . THR A 1 97 ? 11.934 -7.147 -11.946 1.00 92.56 97 THR A O 1
ATOM 711 N N . LEU A 1 98 ? 9.993 -6.960 -10.825 1.00 92.69 98 LEU A N 1
ATOM 712 C CA . LEU A 1 98 ? 10.546 -6.234 -9.686 1.00 92.69 98 LEU A CA 1
ATOM 713 C C . LEU A 1 98 ? 10.962 -7.219 -8.597 1.00 92.69 98 LEU A C 1
ATOM 715 O O . LEU A 1 98 ? 10.152 -8.013 -8.121 1.00 92.69 98 LEU A O 1
ATOM 719 N N . HIS A 1 99 ? 12.219 -7.119 -8.178 1.00 93.81 99 HIS A N 1
ATOM 720 C CA . HIS A 1 99 ? 12.765 -7.858 -7.047 1.00 93.81 99 HIS A CA 1
ATOM 721 C C . HIS A 1 99 ? 13.063 -6.885 -5.915 1.00 93.81 99 HIS A C 1
ATOM 723 O O . HIS A 1 99 ? 13.854 -5.948 -6.078 1.00 93.81 99 HIS A O 1
ATOM 729 N N . LEU A 1 100 ? 12.421 -7.094 -4.770 1.00 92.06 100 LEU A N 1
ATOM 730 C CA . LEU A 1 100 ? 12.659 -6.297 -3.580 1.00 92.06 100 LEU A CA 1
ATOM 731 C C . LEU A 1 100 ? 13.548 -7.070 -2.611 1.00 92.06 100 LEU A C 1
ATOM 733 O O . LEU A 1 100 ? 13.148 -8.111 -2.103 1.00 92.06 100 LEU A O 1
ATOM 737 N N . TYR A 1 101 ? 14.727 -6.529 -2.323 1.00 90.44 101 TYR A N 1
ATOM 738 C CA . TYR A 1 101 ? 15.717 -7.170 -1.449 1.00 90.44 101 TYR A CA 1
ATOM 739 C C . TYR A 1 101 ? 15.746 -6.582 -0.036 1.00 90.44 101 TYR A C 1
ATOM 741 O O . TYR A 1 101 ? 16.252 -7.209 0.889 1.00 90.44 101 TYR A O 1
ATOM 749 N N . GLN A 1 102 ? 15.215 -5.371 0.145 1.00 90.19 102 GLN A N 1
ATOM 750 C CA . GLN A 1 102 ? 15.287 -4.644 1.409 1.00 90.19 102 GLN A CA 1
ATOM 751 C C . GLN A 1 102 ? 13.894 -4.433 2.013 1.00 90.19 102 GLN A C 1
ATOM 753 O O . GLN A 1 102 ? 12.932 -4.183 1.279 1.00 90.19 102 GLN A O 1
ATOM 758 N N . PRO A 1 103 ? 13.768 -4.513 3.350 1.00 90.50 103 PRO A N 1
ATOM 759 C CA . PRO A 1 103 ? 12.527 -4.175 4.032 1.00 90.50 103 PRO A CA 1
ATOM 760 C C . PRO A 1 103 ? 12.211 -2.679 3.866 1.00 90.50 103 PRO A C 1
ATOM 762 O O . PRO A 1 103 ? 13.099 -1.888 3.536 1.00 90.50 103 PRO A O 1
ATOM 765 N N . PRO A 1 104 ? 10.972 -2.250 4.154 1.00 93.56 104 PRO A N 1
ATOM 766 C CA . PRO A 1 104 ? 10.635 -0.834 4.119 1.00 93.56 104 PRO A CA 1
ATOM 767 C C . PRO A 1 104 ? 11.500 -0.004 5.077 1.00 93.56 104 PRO A C 1
ATOM 769 O O . PRO A 1 104 ? 11.709 -0.419 6.235 1.00 93.56 104 PRO A O 1
ATOM 772 N N . PRO A 1 105 ? 11.936 1.196 4.647 1.00 91.56 105 PRO A N 1
ATOM 773 C CA . PRO A 1 105 ? 12.631 2.137 5.511 1.00 91.56 105 PRO A CA 1
ATOM 774 C C . PRO A 1 105 ? 11.715 2.559 6.662 1.00 91.56 105 PRO A C 1
ATOM 776 O O . PRO A 1 105 ? 10.490 2.597 6.526 1.00 91.56 105 PRO A O 1
ATOM 779 N N . ALA A 1 106 ? 12.299 2.906 7.811 1.00 91.19 106 ALA A N 1
ATOM 780 C CA . ALA A 1 106 ? 11.530 3.316 8.989 1.00 91.19 106 ALA A CA 1
ATOM 781 C C . ALA A 1 106 ? 10.590 4.498 8.688 1.00 91.19 106 ALA A C 1
ATOM 783 O O . ALA A 1 106 ? 9.456 4.522 9.158 1.00 91.19 106 ALA A O 1
ATOM 784 N N . ALA A 1 107 ? 11.027 5.424 7.827 1.00 88.88 107 ALA A N 1
ATOM 785 C CA . ALA A 1 107 ? 10.251 6.587 7.412 1.00 88.88 107 ALA A CA 1
ATOM 786 C C . ALA A 1 107 ? 8.960 6.243 6.647 1.00 88.88 107 ALA A C 1
ATOM 788 O O . ALA A 1 107 ? 8.069 7.087 6.607 1.00 88.88 107 ALA A O 1
ATOM 789 N N . ALA A 1 108 ? 8.818 5.033 6.095 1.00 91.31 108 ALA A N 1
ATOM 790 C CA . ALA A 1 108 ? 7.609 4.561 5.408 1.00 91.31 108 ALA A CA 1
ATOM 791 C C . ALA A 1 108 ? 6.688 3.701 6.297 1.00 91.31 108 ALA A C 1
ATOM 793 O O . ALA A 1 108 ? 5.596 3.325 5.875 1.00 91.31 108 ALA A O 1
ATOM 794 N N . ARG A 1 109 ? 7.110 3.366 7.525 1.00 94.00 109 ARG A N 1
ATOM 795 C CA . ARG A 1 109 ? 6.341 2.504 8.435 1.00 94.00 109 ARG A CA 1
ATOM 796 C C . ARG A 1 109 ? 5.271 3.295 9.178 1.00 94.00 109 ARG A C 1
ATOM 798 O O . ARG A 1 109 ? 5.546 4.376 9.697 1.00 94.00 109 ARG A O 1
ATOM 805 N N . ARG A 1 110 ? 4.056 2.765 9.241 1.00 92.94 110 ARG A N 1
ATOM 806 C CA . ARG A 1 110 ? 2.868 3.411 9.813 1.00 92.94 110 ARG A CA 1
ATOM 807 C C . ARG A 1 110 ? 2.046 2.404 10.613 1.00 92.94 110 ARG A C 1
ATOM 809 O O . ARG A 1 110 ? 2.210 1.199 10.449 1.00 92.94 110 ARG A O 1
ATOM 816 N N . THR A 1 111 ? 1.140 2.904 11.441 1.00 94.00 111 THR A N 1
ATOM 817 C CA . THR A 1 111 ? 0.063 2.133 12.075 1.00 94.00 111 THR A CA 1
ATOM 818 C C . THR A 1 111 ? -1.260 2.838 11.791 1.00 94.00 111 THR A C 1
ATOM 820 O O . THR A 1 111 ? -1.278 4.058 11.635 1.00 94.00 111 THR A O 1
ATOM 823 N N . LEU A 1 112 ? -2.367 2.094 11.704 1.00 92.62 112 LEU A N 1
ATOM 824 C CA . LEU A 1 112 ? -3.693 2.704 11.512 1.00 92.62 112 LEU A CA 1
ATOM 825 C C . LEU A 1 112 ? -4.199 3.400 12.781 1.00 92.62 112 LEU A C 1
ATOM 827 O O . LEU A 1 112 ? -4.877 4.418 12.705 1.00 92.62 112 LEU A O 1
ATOM 831 N N . ALA A 1 113 ? -3.856 2.842 13.940 1.00 92.19 113 ALA A N 1
ATOM 832 C CA . ALA A 1 113 ? -4.144 3.375 15.263 1.00 92.19 113 ALA A CA 1
ATOM 833 C C . ALA A 1 113 ? -3.074 2.877 16.257 1.00 92.19 113 ALA A C 1
ATOM 835 O O . ALA A 1 113 ? -2.307 1.963 15.928 1.00 92.19 113 ALA A O 1
ATOM 836 N N . PRO A 1 114 ? -2.969 3.453 17.467 1.00 91.44 114 PRO A N 1
ATOM 837 C CA . PRO A 1 114 ? -2.111 2.903 18.513 1.00 91.44 114 PRO A CA 1
ATOM 838 C C . PRO A 1 114 ? -2.452 1.433 18.806 1.00 91.44 114 PRO A C 1
ATOM 840 O O . PRO A 1 114 ? -3.612 1.097 19.014 1.00 91.44 114 PRO A O 1
ATOM 843 N N . GLY A 1 115 ? -1.439 0.564 18.833 1.00 92.38 115 GLY A N 1
ATOM 844 C CA . GLY A 1 115 ? -1.606 -0.874 19.089 1.00 92.38 115 GLY A CA 1
ATOM 845 C C . GLY A 1 115 ? -1.930 -1.729 17.857 1.00 92.38 115 GLY A C 1
ATOM 846 O O . GLY A 1 115 ? -1.869 -2.951 17.950 1.00 92.38 115 GLY A O 1
ATOM 847 N N . GLU A 1 116 ? -2.213 -1.115 16.705 1.00 95.69 116 GLU A N 1
ATOM 848 C CA . GLU A 1 116 ? -2.410 -1.831 15.441 1.00 95.69 116 GLU A CA 1
ATOM 849 C C . GLU A 1 116 ? -1.083 -2.276 14.808 1.00 95.69 116 GLU A C 1
ATOM 851 O O . GLU A 1 116 ? -0.003 -1.763 15.124 1.00 95.69 116 GLU A O 1
ATOM 856 N N . VAL A 1 117 ? -1.166 -3.231 13.877 1.00 96.94 117 VAL A N 1
ATOM 857 C CA . VAL A 1 117 ? 0.008 -3.766 13.177 1.00 96.94 117 VAL A CA 1
ATOM 858 C C . VAL A 1 117 ? 0.720 -2.660 12.402 1.00 96.94 117 VAL A C 1
ATOM 860 O O . VAL A 1 117 ? 0.112 -1.850 11.700 1.00 96.94 117 VAL A O 1
ATOM 863 N N . THR A 1 118 ? 2.049 -2.643 12.518 1.00 97.38 118 THR A N 1
ATOM 864 C CA . THR A 1 118 ? 2.882 -1.757 11.706 1.00 97.38 118 THR A CA 1
ATOM 865 C C . THR A 1 118 ? 2.916 -2.251 10.267 1.00 97.38 118 THR A C 1
ATOM 867 O O . THR A 1 118 ? 3.276 -3.402 10.011 1.00 97.38 118 THR A O 1
ATOM 870 N N . PHE A 1 119 ? 2.611 -1.364 9.329 1.00 96.50 119 PHE A N 1
ATOM 871 C CA . PHE A 1 119 ? 2.652 -1.639 7.902 1.00 96.50 119 PHE A CA 1
ATOM 872 C C . PHE A 1 119 ? 3.527 -0.629 7.156 1.00 96.50 119 PHE A C 1
ATOM 874 O O . PHE A 1 119 ? 3.832 0.450 7.662 1.00 96.50 119 PHE A O 1
ATOM 881 N N . ALA A 1 120 ? 3.919 -0.967 5.934 1.00 95.88 120 ALA A N 1
ATOM 882 C CA . ALA A 1 120 ? 4.418 -0.007 4.956 1.00 95.88 120 ALA A CA 1
ATOM 883 C C . ALA A 1 120 ? 3.767 -0.282 3.602 1.00 95.88 120 ALA A C 1
ATOM 885 O O . ALA A 1 120 ? 3.476 -1.431 3.270 1.00 95.88 120 ALA A O 1
ATOM 886 N N . ARG A 1 121 ? 3.546 0.773 2.822 1.00 93.81 121 ARG A N 1
ATOM 887 C CA . ARG A 1 121 ? 2.856 0.718 1.531 1.00 93.81 121 ARG A CA 1
ATOM 888 C C . ARG A 1 121 ? 3.793 1.175 0.427 1.00 93.81 121 ARG A C 1
ATOM 890 O O . ARG A 1 121 ? 4.449 2.201 0.586 1.00 93.81 121 ARG A O 1
ATOM 897 N N . ALA A 1 122 ? 3.784 0.483 -0.701 1.00 92.31 122 ALA A N 1
ATOM 898 C CA . ALA A 1 122 ? 4.435 0.929 -1.919 1.00 92.31 122 ALA A CA 1
ATOM 899 C C . ALA A 1 122 ? 3.526 0.804 -3.142 1.00 92.31 122 ALA A C 1
ATOM 901 O O . ALA A 1 122 ? 2.597 -0.004 -3.163 1.00 92.31 122 ALA A O 1
ATOM 902 N N . ASN A 1 123 ? 3.863 1.562 -4.180 1.00 89.75 123 ASN A N 1
ATOM 903 C CA . ASN A 1 123 ? 3.297 1.426 -5.516 1.00 89.75 123 ASN A CA 1
ATOM 904 C C . ASN A 1 123 ? 4.406 1.072 -6.504 1.00 89.75 123 ASN A C 1
ATOM 906 O O . ASN A 1 123 ? 5.569 1.435 -6.306 1.00 89.75 123 ASN A O 1
ATOM 910 N N . ALA A 1 124 ? 4.035 0.384 -7.578 1.00 90.19 124 ALA A N 1
ATOM 911 C CA . ALA A 1 124 ? 4.885 0.307 -8.752 1.00 90.19 124 ALA A CA 1
ATOM 912 C C . ALA A 1 124 ? 4.742 1.601 -9.564 1.00 90.19 124 ALA A C 1
ATOM 914 O O . ALA A 1 124 ? 3.647 2.157 -9.657 1.00 90.19 124 ALA A O 1
ATOM 915 N N . GLY A 1 125 ? 5.837 2.074 -10.150 1.00 87.12 125 GLY A N 1
ATOM 916 C CA . GLY A 1 125 ? 5.843 3.237 -11.029 1.00 87.12 125 GLY A CA 1
ATOM 917 C C . GLY A 1 125 ? 6.880 3.126 -12.137 1.00 87.12 125 GLY A C 1
ATOM 918 O O . GLY A 1 125 ? 7.864 2.402 -12.008 1.00 87.12 125 GLY A O 1
ATOM 919 N N . ALA A 1 126 ? 6.660 3.838 -13.235 1.00 85.75 126 ALA A N 1
ATOM 920 C CA . ALA A 1 126 ? 7.647 4.042 -14.283 1.00 85.75 126 ALA A CA 1
ATOM 921 C C . ALA A 1 126 ? 8.522 5.241 -13.915 1.00 85.75 126 ALA A C 1
ATOM 923 O O . ALA A 1 126 ? 8.004 6.324 -13.662 1.00 85.75 126 ALA A O 1
ATOM 924 N N . VAL A 1 127 ? 9.840 5.068 -13.901 1.00 82.25 127 VAL A N 1
ATOM 925 C CA . VAL A 1 127 ? 10.804 6.136 -13.616 1.00 82.25 127 VAL A CA 1
ATOM 926 C C . VAL A 1 127 ? 11.794 6.300 -14.772 1.00 82.25 127 VAL A C 1
ATOM 928 O O . VAL A 1 127 ? 12.025 5.347 -15.525 1.00 82.25 127 VAL A O 1
ATOM 931 N N . PRO A 1 128 ? 12.416 7.485 -14.923 1.00 80.75 128 PRO A N 1
ATOM 932 C CA . PRO A 1 128 ? 13.532 7.658 -15.843 1.00 80.75 128 PRO A CA 1
ATOM 933 C C . PRO A 1 128 ? 14.651 6.655 -15.556 1.00 80.75 128 PRO A C 1
ATOM 935 O O . PRO A 1 128 ? 14.995 6.411 -14.396 1.00 80.75 128 PRO A O 1
ATOM 938 N N . TYR A 1 129 ? 15.245 6.113 -16.617 1.00 82.94 129 TYR A N 1
ATOM 939 C CA . TYR A 1 129 ? 16.371 5.194 -16.498 1.00 82.94 129 TYR A CA 1
ATOM 940 C C . TYR A 1 129 ? 17.522 5.801 -15.683 1.00 82.94 129 TYR A C 1
ATOM 942 O O . TYR A 1 129 ? 17.981 6.911 -15.968 1.00 82.94 129 TYR A O 1
ATOM 950 N N . GLY A 1 130 ? 18.010 5.062 -14.683 1.00 82.19 130 GLY A N 1
ATOM 951 C CA . GLY A 1 130 ? 19.163 5.467 -13.878 1.00 82.19 130 GLY A CA 1
ATOM 952 C C . GLY A 1 130 ? 18.872 6.564 -12.851 1.00 82.19 130 GLY A C 1
ATOM 953 O O . GLY A 1 130 ? 19.813 7.152 -12.315 1.00 82.19 130 GLY A O 1
ATOM 954 N N . ILE A 1 131 ? 17.598 6.849 -12.551 1.00 83.38 131 ILE A N 1
ATOM 955 C CA . ILE A 1 131 ? 17.231 7.832 -11.526 1.00 83.38 131 ILE A CA 1
ATOM 956 C C . ILE A 1 131 ? 17.874 7.496 -10.172 1.00 83.38 131 ILE A C 1
ATOM 958 O O . ILE A 1 131 ? 17.845 6.354 -9.704 1.00 83.38 131 ILE A O 1
ATOM 962 N N . SER A 1 132 ? 18.454 8.499 -9.514 1.00 83.50 132 SER A N 1
ATOM 963 C CA . SER A 1 132 ? 18.976 8.343 -8.155 1.00 83.50 132 SER A CA 1
ATOM 964 C C . SER A 1 132 ? 17.832 8.284 -7.136 1.00 83.50 132 SER A C 1
ATOM 966 O O . SER A 1 132 ? 16.750 8.816 -7.375 1.00 83.50 132 SER A O 1
ATOM 968 N N . ALA A 1 133 ? 18.065 7.686 -5.963 1.00 79.12 133 ALA A N 1
ATOM 969 C CA . ALA A 1 133 ? 17.044 7.624 -4.912 1.00 79.12 133 ALA A CA 1
ATOM 970 C C . ALA A 1 133 ? 16.522 9.021 -4.511 1.00 79.12 133 ALA A C 1
ATOM 972 O O . ALA A 1 133 ? 15.319 9.208 -4.356 1.00 79.12 133 ALA A O 1
ATOM 973 N N . GLY A 1 134 ? 17.412 10.019 -4.431 1.00 76.44 134 GLY A N 1
ATOM 974 C CA . GLY A 1 134 ? 17.047 11.413 -4.146 1.00 76.44 134 GLY A CA 1
ATOM 975 C C . GLY A 1 134 ? 16.384 12.159 -5.310 1.00 76.44 134 GLY A C 1
ATOM 976 O O . GLY A 1 134 ? 15.882 13.258 -5.109 1.00 76.44 134 GLY A O 1
ATOM 977 N N . GLY A 1 135 ? 16.378 11.588 -6.519 1.00 78.44 135 GLY A N 1
ATOM 978 C CA . GLY A 1 135 ? 15.709 12.164 -7.685 1.00 78.44 135 GLY A CA 1
ATOM 979 C C . GLY A 1 135 ? 14.208 11.873 -7.738 1.00 78.44 135 GLY A C 1
ATOM 980 O O . GLY A 1 135 ? 13.485 12.598 -8.413 1.00 78.44 135 GLY A O 1
ATOM 981 N N . VAL A 1 136 ? 13.727 10.846 -7.024 1.00 77.69 136 VAL A N 1
ATOM 982 C CA . VAL A 1 136 ? 12.313 10.428 -7.061 1.00 77.69 136 VAL A CA 1
ATOM 983 C C . VAL A 1 136 ? 11.381 11.497 -6.502 1.00 77.69 136 VAL A C 1
ATOM 985 O O . VAL A 1 136 ? 10.355 11.779 -7.106 1.00 77.69 136 VAL A O 1
ATOM 988 N N . SER A 1 137 ? 11.754 12.152 -5.403 1.00 73.19 137 SER A N 1
ATOM 989 C CA . SER A 1 137 ? 10.954 13.235 -4.812 1.00 73.19 137 SER A CA 1
ATOM 990 C C . SER A 1 137 ? 10.869 14.489 -5.689 1.00 73.19 137 SER A C 1
ATOM 992 O O . SER A 1 137 ? 10.015 15.338 -5.456 1.00 73.19 137 SER A O 1
ATOM 994 N N . ALA A 1 138 ? 11.754 14.619 -6.682 1.00 71.69 138 ALA A N 1
ATOM 995 C CA . ALA A 1 138 ? 11.760 15.713 -7.648 1.00 71.69 138 ALA A CA 1
ATOM 996 C C . ALA A 1 138 ? 11.025 15.359 -8.951 1.00 71.69 138 ALA A C 1
ATOM 998 O O . ALA A 1 138 ? 10.981 16.183 -9.869 1.00 71.69 138 ALA A O 1
ATOM 999 N N . LEU A 1 139 ? 10.477 14.142 -9.065 1.00 71.31 139 LEU A N 1
ATOM 1000 C CA . LEU A 1 139 ? 9.691 13.772 -10.231 1.00 71.31 139 LEU A CA 1
ATOM 1001 C C . LEU A 1 139 ? 8.446 14.664 -10.317 1.00 71.31 139 LEU A C 1
ATOM 1003 O O . LEU A 1 139 ? 7.804 14.923 -9.296 1.00 71.31 139 LEU A O 1
ATOM 1007 N N . PRO A 1 140 ? 8.093 15.145 -11.524 1.00 64.62 140 PRO A N 1
ATOM 1008 C CA . PRO A 1 140 ? 6.860 15.888 -11.714 1.00 64.62 140 PRO A CA 1
ATOM 1009 C C . PRO A 1 140 ? 5.684 15.052 -11.230 1.00 64.62 140 PRO A C 1
ATOM 1011 O O . PRO A 1 140 ? 5.695 13.825 -11.381 1.00 64.62 140 PRO A O 1
ATOM 1014 N N . THR A 1 141 ? 4.646 15.710 -10.710 1.00 61.50 141 THR A N 1
ATOM 1015 C CA . THR A 1 141 ? 3.422 14.990 -10.374 1.00 61.50 141 THR A CA 1
ATOM 1016 C C . THR A 1 141 ? 2.955 14.227 -11.610 1.00 61.50 141 THR A C 1
ATOM 1018 O O . THR A 1 141 ? 3.013 14.770 -12.724 1.00 61.50 141 THR A O 1
ATOM 1021 N N . PRO A 1 142 ? 2.508 12.976 -11.446 1.00 56.38 142 PRO A N 1
ATOM 1022 C CA . PRO A 1 142 ? 2.202 12.115 -12.571 1.00 56.38 142 PRO A CA 1
ATOM 1023 C C . PRO A 1 142 ? 1.321 12.773 -13.651 1.00 56.38 142 PRO A C 1
ATOM 1025 O O . PRO A 1 142 ? 1.512 12.538 -14.839 1.00 56.38 142 PRO A O 1
ATOM 1028 N N . SER A 1 143 ? 0.374 13.640 -13.256 1.00 54.84 143 SER A N 1
ATOM 1029 C CA . SER A 1 143 ? -0.570 14.318 -14.162 1.00 54.84 143 SER A CA 1
ATOM 1030 C C . SER A 1 143 ? 0.095 15.266 -15.162 1.00 54.84 143 SER A C 1
ATOM 1032 O O . SER A 1 143 ? -0.547 15.720 -16.104 1.00 54.84 143 SER A O 1
ATOM 1034 N N . SER A 1 144 ? 1.359 15.617 -14.931 1.00 56.22 144 SER A N 1
ATOM 1035 C CA . SER A 1 144 ? 2.122 16.579 -15.726 1.00 56.22 144 SER A CA 1
ATOM 1036 C C . SER A 1 144 ? 3.168 15.931 -16.636 1.00 56.22 144 SER A C 1
ATOM 1038 O O . SER A 1 144 ? 3.784 16.632 -17.439 1.00 56.22 144 SER A O 1
ATOM 1040 N N . ASN A 1 145 ? 3.370 14.610 -16.549 1.00 61.41 145 ASN A N 1
ATOM 1041 C CA . ASN A 1 145 ? 4.418 13.917 -17.292 1.00 61.41 145 ASN A CA 1
ATOM 1042 C C . ASN A 1 145 ? 3.924 12.587 -17.875 1.00 61.41 145 ASN A C 1
ATOM 1044 O O . ASN A 1 145 ? 3.823 11.590 -17.170 1.00 61.41 145 ASN A O 1
ATOM 1048 N N . GLY A 1 146 ? 3.712 12.552 -19.193 1.00 63.03 146 GLY A N 1
ATOM 1049 C CA . GLY A 1 146 ? 3.290 11.345 -19.915 1.00 63.03 146 GLY A CA 1
ATOM 1050 C C . GLY A 1 146 ? 4.318 10.205 -19.946 1.00 63.03 146 GLY A C 1
ATOM 1051 O O . GLY A 1 146 ? 3.997 9.129 -20.434 1.00 63.03 146 GLY A O 1
ATOM 1052 N N . ALA A 1 147 ? 5.542 10.417 -19.451 1.00 63.00 147 ALA A N 1
ATOM 1053 C CA . ALA A 1 147 ? 6.544 9.366 -19.259 1.00 63.00 147 ALA A CA 1
ATOM 1054 C C . ALA A 1 147 ? 6.538 8.781 -17.834 1.00 63.00 147 ALA A C 1
ATOM 1056 O O . ALA A 1 147 ? 7.176 7.757 -17.597 1.00 63.00 147 ALA A O 1
ATOM 1057 N N . TYR A 1 148 ? 5.831 9.419 -16.894 1.00 71.25 148 TYR A N 1
ATOM 1058 C CA . TYR A 1 148 ? 5.605 8.900 -15.550 1.00 71.25 148 TYR A CA 1
ATOM 1059 C C . TYR A 1 148 ? 4.241 8.208 -15.497 1.00 71.25 148 TYR A C 1
ATOM 1061 O O . TYR A 1 148 ? 3.252 8.680 -16.057 1.00 71.25 148 TYR A O 1
ATOM 1069 N N . GLY A 1 149 ? 4.190 7.065 -14.832 1.00 75.44 149 GLY A N 1
ATOM 1070 C CA . GLY A 1 149 ? 2.968 6.301 -14.615 1.00 75.44 149 GLY A CA 1
ATOM 1071 C C . GLY A 1 149 ? 3.110 5.521 -13.325 1.00 75.44 149 GLY A C 1
ATOM 1072 O O . GLY A 1 149 ? 4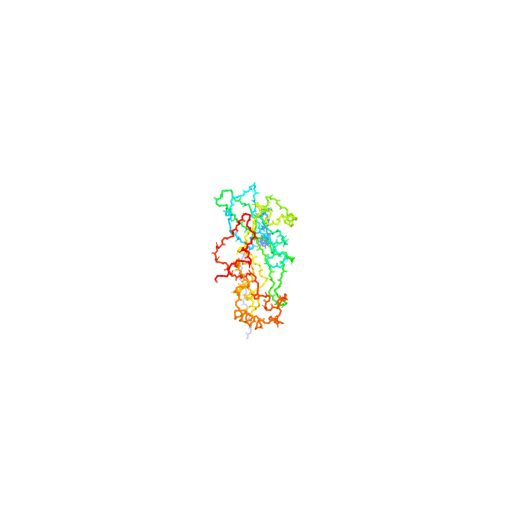.220 5.134 -12.966 1.00 75.44 149 GLY A O 1
ATOM 1073 N N . ILE A 1 150 ? 2.012 5.304 -12.619 1.00 81.81 150 ILE A N 1
ATOM 1074 C CA . ILE A 1 150 ? 1.975 4.431 -11.444 1.00 81.81 150 ILE A CA 1
ATOM 1075 C C . ILE A 1 150 ? 0.986 3.304 -11.702 1.00 81.81 150 ILE A C 1
ATOM 1077 O O . ILE A 1 150 ? 0.115 3.445 -12.554 1.00 81.81 150 ILE A O 1
ATOM 1081 N N . ASP A 1 151 ? 1.106 2.206 -10.966 1.00 88.06 151 ASP A N 1
ATOM 1082 C CA . ASP A 1 151 ? 0.012 1.250 -10.823 1.00 88.06 151 ASP A CA 1
ATOM 1083 C C . ASP A 1 151 ? -0.935 1.775 -9.733 1.00 88.06 151 ASP A C 1
ATOM 1085 O O . ASP A 1 151 ? -0.581 1.726 -8.545 1.00 88.06 151 ASP A O 1
ATOM 1089 N N . PRO A 1 152 ? -2.107 2.336 -10.090 1.00 84.50 152 PRO A N 1
ATOM 1090 C CA . PRO A 1 152 ? -3.033 2.842 -9.091 1.00 84.50 152 PRO A CA 1
ATOM 1091 C C . PRO A 1 152 ? -3.812 1.712 -8.413 1.00 84.50 152 PRO A C 1
ATOM 1093 O O . PRO A 1 152 ? -4.262 1.891 -7.283 1.00 84.50 152 PRO A O 1
ATOM 1096 N N . ASN A 1 153 ? -3.968 0.573 -9.091 1.00 89.88 153 ASN A N 1
ATOM 1097 C CA . ASN A 1 153 ? -4.868 -0.513 -8.717 1.00 89.88 153 ASN A CA 1
ATOM 1098 C C . ASN A 1 153 ? -4.210 -1.521 -7.779 1.00 89.88 153 ASN A C 1
ATOM 1100 O O . ASN A 1 153 ? -4.917 -2.345 -7.201 1.00 89.88 153 ASN A O 1
ATOM 1104 N N . HIS A 1 154 ? -2.892 -1.450 -7.596 1.00 93.19 154 HIS A N 1
ATOM 1105 C CA . HIS A 1 154 ? -2.174 -2.328 -6.687 1.00 93.19 154 HIS A CA 1
ATOM 1106 C C . HIS A 1 154 ? -1.314 -1.577 -5.684 1.00 93.19 154 HIS A C 1
ATOM 1108 O O . HIS A 1 154 ? -0.555 -0.669 -6.025 1.00 93.19 154 HIS A O 1
ATOM 1114 N N . TRP A 1 155 ? -1.371 -2.035 -4.436 1.00 94.31 155 TRP A N 1
ATOM 1115 C CA . TRP A 1 155 ? -0.402 -1.701 -3.401 1.00 94.31 155 TRP A CA 1
ATOM 1116 C C . TRP A 1 155 ? 0.421 -2.929 -3.050 1.00 94.31 155 TRP A C 1
ATOM 1118 O O . TRP A 1 155 ? -0.119 -4.000 -2.782 1.00 94.31 155 TRP A O 1
ATOM 1128 N N . VAL A 1 156 ? 1.735 -2.753 -2.974 1.00 95.44 156 VAL A N 1
ATOM 1129 C CA . VAL A 1 156 ? 2.612 -3.712 -2.305 1.00 95.44 156 VAL A CA 1
ATOM 1130 C C . VAL A 1 156 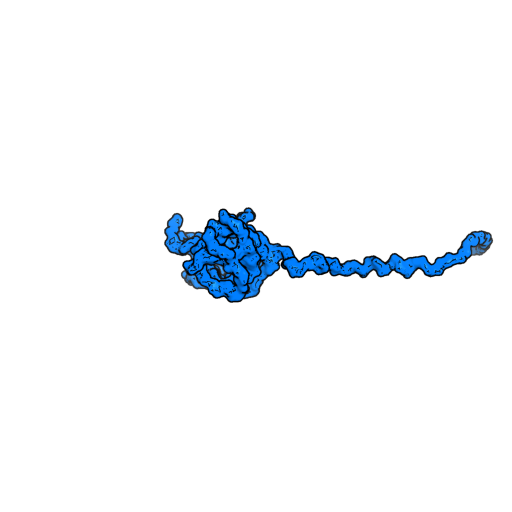? 2.628 -3.333 -0.833 1.00 95.44 156 VAL A C 1
ATOM 1132 O O . VAL A 1 156 ? 3.085 -2.248 -0.466 1.00 95.44 156 VAL A O 1
ATOM 1135 N N . LEU A 1 157 ? 2.099 -4.207 0.010 1.00 96.75 157 LEU A N 1
ATOM 1136 C CA . LEU A 1 157 ? 1.987 -3.984 1.439 1.00 96.75 157 LEU A CA 1
ATOM 1137 C C . LEU A 1 157 ? 2.982 -4.868 2.183 1.00 96.75 157 LEU A C 1
ATOM 1139 O O . LEU A 1 157 ? 3.021 -6.075 1.973 1.00 96.75 157 LEU A O 1
ATOM 1143 N N . TYR A 1 158 ? 3.761 -4.274 3.077 1.00 97.75 158 TYR A N 1
ATOM 1144 C CA . TYR A 1 158 ? 4.538 -4.999 4.073 1.00 97.75 158 TYR A CA 1
ATOM 1145 C C . TYR A 1 158 ? 3.820 -4.942 5.420 1.00 97.75 158 TYR A C 1
ATOM 1147 O O . TYR A 1 158 ? 3.466 -3.852 5.867 1.00 97.75 158 TYR A O 1
ATOM 1155 N N . LEU A 1 159 ? 3.670 -6.087 6.081 1.00 98.19 159 LEU A N 1
ATOM 1156 C CA . LEU A 1 159 ? 3.134 -6.232 7.433 1.00 98.19 159 LEU A CA 1
ATOM 1157 C C . LEU A 1 159 ? 4.239 -6.722 8.370 1.00 98.19 159 LEU A C 1
ATOM 1159 O O . LEU A 1 159 ? 4.862 -7.754 8.125 1.00 98.19 159 LEU A O 1
ATOM 1163 N N . ALA A 1 160 ? 4.491 -5.988 9.453 1.00 97.62 160 ALA A N 1
ATOM 1164 C CA . ALA A 1 160 ? 5.560 -6.321 10.395 1.00 97.62 160 ALA A CA 1
ATOM 1165 C C . ALA A 1 160 ? 5.243 -7.532 11.293 1.00 97.62 160 ALA A C 1
ATOM 1167 O O . ALA A 1 160 ? 6.155 -8.088 11.900 1.00 97.62 160 ALA A O 1
ATOM 1168 N N . ALA A 1 161 ? 3.968 -7.905 11.403 1.00 98.25 161 ALA A N 1
ATOM 1169 C CA . ALA A 1 161 ? 3.466 -9.015 12.203 1.00 98.25 161 ALA A CA 1
ATOM 1170 C C . ALA A 1 161 ? 2.158 -9.545 11.595 1.00 98.25 161 ALA A C 1
ATOM 1172 O O . ALA A 1 161 ? 1.558 -8.877 10.749 1.00 98.25 161 ALA A O 1
ATOM 1173 N N . ASP A 1 162 ? 1.720 -10.722 12.045 1.00 98.56 162 ASP A N 1
ATOM 1174 C CA . ASP A 1 162 ? 0.411 -11.273 11.689 1.00 98.56 162 ASP A CA 1
ATOM 1175 C C . ASP A 1 162 ? -0.704 -10.321 12.134 1.00 98.56 162 ASP A C 1
ATOM 1177 O O . ASP A 1 162 ? -0.679 -9.781 13.244 1.00 98.56 162 ASP A O 1
ATOM 1181 N N . VAL A 1 163 ? -1.691 -10.118 11.266 1.00 98.50 163 VAL A N 1
ATOM 1182 C CA . VAL A 1 163 ? -2.838 -9.246 11.519 1.00 98.50 163 VAL A CA 1
ATOM 1183 C C . VAL A 1 163 ? -3.821 -9.961 12.441 1.00 98.50 163 VAL A C 1
ATOM 1185 O O . VAL A 1 163 ? -4.366 -11.001 12.059 1.00 98.50 163 VAL A O 1
ATOM 1188 N N . PRO A 1 164 ? -4.100 -9.422 13.644 1.00 97.81 164 PRO A N 1
ATOM 1189 C CA . PRO A 1 164 ? -5.039 -10.053 14.557 1.00 97.81 164 PRO A CA 1
ATOM 1190 C C . PRO A 1 164 ? -6.458 -10.079 13.970 1.00 97.81 164 PRO A C 1
ATOM 1192 O O . PRO A 1 164 ? -6.918 -9.055 13.449 1.00 97.81 164 PRO A O 1
ATOM 1195 N N . PRO A 1 165 ? -7.199 -11.192 14.099 1.00 96.69 165 PRO A N 1
ATOM 1196 C CA . PRO A 1 165 ? -8.617 -11.221 13.763 1.00 96.69 165 PRO A CA 1
ATOM 1197 C C . PRO A 1 165 ? -9.400 -10.192 14.583 1.00 96.69 165 PRO A C 1
ATOM 1199 O O . PRO A 1 165 ? -9.119 -9.986 15.766 1.00 96.69 165 PRO A O 1
ATOM 1202 N N . ARG A 1 166 ? -10.425 -9.589 13.980 1.00 95.38 166 ARG A N 1
ATOM 1203 C CA . ARG A 1 166 ? -11.257 -8.511 14.543 1.00 95.38 166 ARG A CA 1
ATOM 1204 C C . ARG A 1 166 ? -10.521 -7.197 14.845 1.00 95.38 166 ARG A C 1
ATOM 1206 O O . ARG A 1 166 ? -11.085 -6.343 15.519 1.00 95.38 166 ARG A O 1
ATOM 1213 N N . SER A 1 167 ? -9.302 -7.002 14.341 1.00 97.25 167 SER A N 1
ATOM 1214 C CA . SER A 1 167 ? -8.586 -5.719 14.449 1.00 97.25 167 SER A CA 1
ATOM 1215 C C . SER A 1 167 ? -9.101 -4.677 13.449 1.00 97.25 167 SER A C 1
ATOM 1217 O O . SER A 1 167 ? -9.831 -5.006 12.504 1.00 97.25 167 SER A O 1
ATOM 1219 N N . LEU A 1 168 ? -8.703 -3.412 13.627 1.00 97.25 168 LEU A N 1
ATOM 1220 C CA . LEU A 1 168 ? -8.906 -2.386 12.601 1.00 97.25 168 LEU A CA 1
ATOM 1221 C C . LEU A 1 168 ? -8.073 -2.698 11.350 1.00 97.25 168 LEU A C 1
ATOM 1223 O O . LEU A 1 168 ? -8.550 -2.503 10.232 1.00 97.25 168 LEU A O 1
ATOM 1227 N N . THR A 1 169 ? -6.855 -3.223 11.514 1.00 97.38 169 THR A N 1
ATOM 1228 C CA . THR A 1 169 ? -6.007 -3.603 10.376 1.00 97.38 169 THR A CA 1
ATOM 1229 C C . THR A 1 169 ? -6.648 -4.704 9.535 1.00 97.38 169 THR A C 1
ATOM 1231 O O . THR A 1 169 ? -6.668 -4.584 8.314 1.00 97.38 169 THR A O 1
ATOM 1234 N N . GLU A 1 170 ? -7.250 -5.726 10.149 1.00 97.88 170 GLU A N 1
ATOM 1235 C CA . GLU A 1 170 ? -8.014 -6.749 9.418 1.00 97.88 170 GLU A CA 1
ATOM 1236 C C . GLU A 1 170 ? -9.146 -6.119 8.598 1.00 97.88 170 GLU A C 1
ATOM 1238 O O . GLU A 1 170 ? -9.296 -6.423 7.414 1.00 97.88 170 GLU A O 1
ATOM 1243 N N . TRP A 1 171 ? -9.921 -5.221 9.216 1.00 97.56 171 TRP A N 1
ATOM 1244 C CA . TRP A 1 171 ? -11.026 -4.535 8.550 1.00 97.56 171 TRP A CA 1
ATOM 1245 C C . TRP A 1 171 ? -10.550 -3.728 7.339 1.00 97.56 171 TRP A C 1
ATOM 1247 O O . TRP A 1 171 ? -11.136 -3.814 6.262 1.00 97.56 171 TRP A O 1
ATOM 1257 N N . TRP A 1 172 ? -9.457 -2.977 7.500 1.00 96.44 172 TRP A N 1
ATOM 1258 C CA . TRP A 1 172 ? -8.889 -2.143 6.442 1.00 96.44 172 TRP A CA 1
ATOM 1259 C C . TRP A 1 172 ? -8.366 -2.966 5.261 1.00 96.44 172 TRP A C 1
ATOM 1261 O O . TRP A 1 172 ? -8.525 -2.554 4.111 1.00 96.44 172 TRP A O 1
ATOM 1271 N N . LEU A 1 173 ? -7.775 -4.132 5.536 1.00 97.25 173 LEU A N 1
ATOM 1272 C CA . LEU A 1 173 ? -7.240 -5.050 4.525 1.00 97.25 173 LEU A CA 1
ATOM 1273 C C . LEU A 1 173 ? -8.305 -5.943 3.880 1.00 97.25 173 LEU A C 1
ATOM 1275 O O . LEU A 1 173 ? -8.051 -6.525 2.825 1.00 97.25 173 LEU A O 1
ATOM 1279 N N . GLY A 1 174 ? -9.463 -6.085 4.528 1.00 96.38 174 GLY A N 1
ATOM 1280 C CA . GLY A 1 174 ? -10.500 -7.047 4.163 1.00 96.38 174 GLY A CA 1
ATOM 1281 C C . GLY A 1 174 ? -10.169 -8.499 4.535 1.00 96.38 174 GLY A C 1
ATOM 1282 O O . GLY A 1 174 ? -10.913 -9.398 4.146 1.00 96.38 174 GLY A O 1
ATOM 1283 N N . ALA A 1 175 ? -9.067 -8.750 5.253 1.00 96.44 175 ALA A N 1
ATOM 1284 C CA . ALA A 1 175 ? -8.635 -10.080 5.685 1.00 96.44 175 ALA A CA 1
ATOM 1285 C C . ALA A 1 175 ? -7.578 -10.019 6.805 1.00 96.44 175 ALA A C 1
ATOM 1287 O O . ALA A 1 175 ? -6.793 -9.073 6.891 1.00 96.44 175 ALA A O 1
ATOM 1288 N N . ALA A 1 176 ? -7.510 -11.076 7.621 1.00 97.38 176 ALA A N 1
ATOM 1289 C CA . ALA A 1 176 ? -6.433 -11.290 8.586 1.00 97.38 176 ALA A CA 1
ATOM 1290 C C . ALA A 1 176 ? -5.246 -11.954 7.869 1.00 97.38 176 ALA A C 1
ATOM 1292 O O . ALA A 1 176 ? -5.229 -13.166 7.655 1.00 97.38 176 ALA A O 1
ATOM 1293 N N . LEU A 1 177 ? -4.288 -11.138 7.431 1.00 98.06 177 LEU A N 1
ATOM 1294 C CA . LEU A 1 177 ? -3.105 -11.580 6.690 1.00 98.06 177 LEU A CA 1
ATOM 1295 C C . LEU A 1 177 ? -1.938 -11.909 7.632 1.00 98.06 177 LEU A C 1
ATOM 1297 O O . LEU A 1 177 ? -1.805 -11.315 8.700 1.00 98.06 177 LEU A O 1
ATOM 1301 N N . GLY A 1 178 ? -1.065 -12.829 7.218 1.00 98.31 178 GLY A N 1
ATOM 1302 C CA . GLY A 1 178 ? 0.194 -13.092 7.925 1.00 98.31 178 GLY A CA 1
ATOM 1303 C C . GLY A 1 178 ? 1.220 -11.964 7.753 1.00 98.31 178 GLY A C 1
ATOM 1304 O O . GLY A 1 178 ? 1.070 -11.096 6.891 1.00 98.31 178 GLY A O 1
ATOM 1305 N N . ALA A 1 179 ? 2.291 -11.988 8.541 1.00 98.12 179 ALA A N 1
ATOM 1306 C CA . ALA A 1 179 ? 3.427 -11.083 8.393 1.00 98.12 179 ALA A CA 1
ATOM 1307 C C . ALA A 1 179 ? 4.098 -11.217 7.011 1.00 98.12 179 ALA A C 1
ATOM 1309 O O . ALA A 1 179 ? 4.053 -12.269 6.372 1.00 98.12 179 ALA A O 1
ATOM 1310 N N . GLY A 1 180 ? 4.777 -10.158 6.570 1.00 97.31 180 GLY A N 1
ATOM 1311 C CA . GLY A 1 180 ? 5.526 -10.132 5.314 1.00 97.31 180 GLY A CA 1
ATOM 1312 C C . GLY A 1 180 ? 4.845 -9.327 4.210 1.00 97.31 180 GLY A C 1
ATOM 1313 O O . GLY A 1 180 ? 4.109 -8.378 4.480 1.00 97.31 180 GLY A O 1
ATOM 1314 N N . PHE A 1 181 ? 5.166 -9.657 2.960 1.00 97.06 181 PHE A N 1
ATOM 1315 C CA . PHE A 1 181 ? 4.730 -8.897 1.792 1.00 97.06 181 PHE A CA 1
ATOM 1316 C C . PHE A 1 181 ? 3.468 -9.475 1.159 1.00 97.06 181 PHE A C 1
ATOM 1318 O O . PHE A 1 181 ? 3.377 -10.677 0.925 1.00 97.06 181 PHE A O 1
ATOM 1325 N N . HIS A 1 182 ? 2.544 -8.588 0.803 1.00 97.19 182 HIS A N 1
ATOM 1326 C CA . HIS A 1 182 ? 1.283 -8.907 0.143 1.00 97.19 182 HIS A CA 1
ATOM 1327 C C . HIS A 1 182 ? 1.050 -7.949 -1.013 1.00 97.19 182 HIS A C 1
ATOM 1329 O O . HIS A 1 182 ? 1.310 -6.750 -0.900 1.00 97.19 182 HIS A O 1
ATOM 1335 N N . LEU A 1 183 ? 0.531 -8.469 -2.119 1.00 97.25 183 LEU A N 1
ATOM 1336 C CA . LEU A 1 183 ? -0.012 -7.636 -3.181 1.00 97.25 183 LEU A CA 1
ATOM 1337 C C . LEU A 1 183 ? -1.497 -7.420 -2.893 1.00 97.25 183 LEU A C 1
ATOM 1339 O O . LEU A 1 183 ? -2.261 -8.377 -2.789 1.00 97.25 183 LEU A O 1
ATOM 1343 N N . MET A 1 184 ? -1.898 -6.165 -2.742 1.00 97.25 184 MET A N 1
ATOM 1344 C CA . MET A 1 184 ? -3.273 -5.769 -2.465 1.00 97.25 184 MET A CA 1
ATOM 1345 C C . MET A 1 184 ? -3.856 -5.102 -3.700 1.00 97.25 184 MET A C 1
ATOM 1347 O O . MET A 1 184 ? -3.231 -4.209 -4.265 1.00 97.25 184 MET A O 1
ATOM 1351 N N . ARG A 1 185 ? -5.074 -5.479 -4.077 1.00 95.62 185 ARG A N 1
ATOM 1352 C CA . ARG A 1 185 ? -5.898 -4.708 -5.004 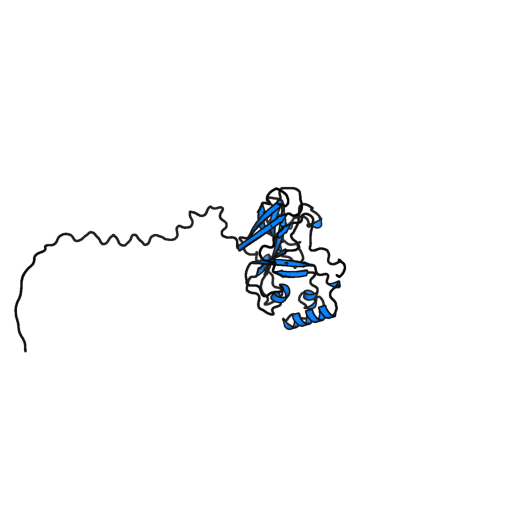1.00 95.62 185 ARG A CA 1
ATOM 1353 C C . ARG A 1 185 ? -6.520 -3.527 -4.286 1.00 95.62 185 ARG A C 1
ATOM 1355 O O . ARG A 1 185 ? -7.017 -3.660 -3.167 1.00 95.62 185 ARG A O 1
ATOM 1362 N N . VAL A 1 186 ? -6.555 -2.401 -4.975 1.00 92.81 186 VAL A N 1
ATOM 1363 C CA . VAL A 1 186 ? -7.147 -1.154 -4.518 1.00 92.81 186 VAL A CA 1
ATOM 1364 C C . VAL A 1 186 ? -8.307 -0.827 -5.441 1.00 92.81 186 VAL A C 1
ATOM 1366 O O . VAL A 1 186 ? -8.140 -0.666 -6.644 1.00 92.81 186 VAL A O 1
ATOM 1369 N N . THR A 1 187 ? -9.506 -0.761 -4.879 1.00 90.94 187 THR A N 1
ATOM 1370 C CA . THR A 1 187 ? -10.721 -0.408 -5.619 1.00 90.94 187 THR A CA 1
ATOM 1371 C C . THR A 1 187 ? -11.151 0.987 -5.208 1.00 90.94 187 THR A C 1
ATOM 1373 O O . THR A 1 187 ? -11.291 1.235 -4.010 1.00 90.94 187 THR A O 1
ATOM 1376 N N . ALA A 1 188 ? -11.372 1.888 -6.168 1.00 87.69 188 ALA A N 1
ATOM 1377 C CA . ALA A 1 188 ? -11.950 3.198 -5.881 1.00 87.69 188 ALA A CA 1
ATOM 1378 C C . ALA A 1 188 ? -13.335 3.057 -5.242 1.00 87.69 188 ALA A C 1
ATOM 1380 O O . ALA A 1 188 ? -14.163 2.254 -5.670 1.00 87.69 188 ALA A O 1
ATOM 1381 N N . VAL A 1 189 ? -13.604 3.895 -4.247 1.00 87.88 189 VAL A N 1
ATOM 1382 C CA . VAL A 1 189 ? -14.935 4.068 -3.669 1.00 87.88 189 VAL A CA 1
ATOM 1383 C C . VAL A 1 189 ? -15.275 5.543 -3.728 1.00 87.88 189 VAL A C 1
ATOM 1385 O O . VAL A 1 189 ? -14.502 6.366 -3.247 1.00 87.88 189 VAL A O 1
ATOM 1388 N N . ASN A 1 190 ? -16.440 5.886 -4.280 1.00 88.38 190 ASN A N 1
ATOM 1389 C CA . ASN A 1 190 ? -16.987 7.230 -4.135 1.00 88.38 190 ASN A CA 1
ATOM 1390 C C . ASN A 1 190 ? -17.713 7.320 -2.777 1.00 88.38 190 ASN A C 1
ATOM 1392 O O . ASN A 1 190 ? -18.779 6.714 -2.621 1.00 88.38 190 ASN A O 1
ATOM 1396 N N . PRO A 1 191 ? -17.194 8.079 -1.790 1.00 86.94 191 PRO A N 1
ATOM 1397 C CA . PRO A 1 191 ? -17.812 8.164 -0.468 1.00 86.94 191 PRO A CA 1
ATOM 1398 C C . PRO A 1 191 ? -19.204 8.808 -0.487 1.00 86.94 191 PRO A C 1
ATOM 1400 O O . PRO A 1 191 ? -19.973 8.614 0.451 1.00 86.94 191 PRO A O 1
ATOM 1403 N N . GLN A 1 192 ? -19.541 9.563 -1.539 1.00 87.12 192 GLN A N 1
ATOM 1404 C CA . GLN A 1 192 ? -20.862 10.173 -1.725 1.00 87.12 192 GLN A CA 1
ATOM 1405 C C . GLN A 1 192 ? -21.944 9.138 -2.050 1.00 87.12 192 GLN A C 1
ATOM 1407 O O . GLN A 1 192 ? -23.124 9.407 -1.853 1.00 87.12 192 GLN A O 1
ATOM 1412 N N . CYS A 1 193 ? -21.543 7.957 -2.520 1.00 89.56 193 CYS A N 1
ATOM 1413 C CA . CYS A 1 193 ? -22.450 6.869 -2.872 1.00 89.56 193 CYS A CA 1
ATOM 1414 C C . CYS A 1 193 ? -22.737 5.929 -1.697 1.00 89.56 193 CYS A C 1
ATOM 1416 O O . CYS A 1 193 ? -23.524 4.997 -1.835 1.00 89.56 193 CYS A O 1
ATOM 1418 N N . ILE A 1 194 ? -22.104 6.156 -0.542 1.00 91.19 194 ILE A N 1
ATOM 1419 C CA . ILE A 1 194 ? -22.359 5.375 0.666 1.00 91.19 194 ILE A CA 1
ATOM 1420 C C . ILE A 1 194 ? -23.673 5.867 1.275 1.00 91.19 194 ILE A C 1
ATOM 1422 O O . ILE A 1 194 ? -23.776 7.016 1.709 1.00 91.19 194 ILE A O 1
ATOM 1426 N N . SER A 1 195 ? -24.683 4.998 1.324 1.00 93.94 195 SER A N 1
ATOM 1427 C CA . SER A 1 195 ? -25.961 5.324 1.955 1.00 93.94 195 SER A CA 1
ATOM 1428 C C . SER A 1 195 ? -25.802 5.509 3.466 1.00 93.94 195 SER A C 1
ATOM 1430 O O . SER A 1 195 ? -24.878 4.973 4.083 1.00 93.94 195 SER A O 1
ATOM 1432 N N . GLN A 1 196 ? -26.738 6.223 4.097 1.00 94.12 196 GLN A N 1
ATOM 1433 C CA . GLN A 1 196 ? -26.708 6.405 5.551 1.00 94.12 196 GLN A CA 1
ATOM 1434 C C . GLN A 1 196 ? -26.729 5.059 6.295 1.00 94.12 196 GLN A C 1
ATOM 1436 O O . GLN A 1 196 ? -25.966 4.866 7.234 1.00 94.12 196 GLN A O 1
ATOM 1441 N N . GLN A 1 197 ? -27.518 4.092 5.818 1.00 96.19 197 GLN A N 1
ATOM 1442 C CA . GLN A 1 197 ? -27.573 2.751 6.404 1.00 96.19 197 GLN A CA 1
ATOM 1443 C C . GLN A 1 197 ? -26.228 2.014 6.305 1.00 96.19 197 GLN A C 1
ATOM 1445 O O . GLN A 1 197 ? -25.810 1.365 7.262 1.00 96.19 197 GLN A O 1
ATOM 1450 N N . GLN A 1 198 ? -25.537 2.112 5.164 1.00 95.62 198 GLN A N 1
ATOM 1451 C CA . GLN A 1 198 ? -24.205 1.521 4.991 1.00 95.62 198 GLN A CA 1
ATOM 1452 C C . GLN A 1 198 ? -23.169 2.205 5.886 1.00 95.62 198 GLN A C 1
ATOM 1454 O O . GLN A 1 198 ? -22.315 1.533 6.463 1.00 95.62 198 GLN A O 1
ATOM 1459 N N . MET A 1 199 ? -23.259 3.529 6.021 1.00 95.50 199 MET A N 1
ATOM 1460 C CA . MET A 1 199 ? -22.401 4.304 6.912 1.00 95.50 199 MET A CA 1
ATOM 1461 C C . MET A 1 199 ? -22.589 3.871 8.367 1.00 95.50 199 MET A C 1
ATOM 1463 O O . MET A 1 199 ? -21.607 3.572 9.038 1.00 95.50 199 MET A O 1
ATOM 1467 N N . ASP A 1 200 ? -23.831 3.782 8.840 1.00 96.50 200 ASP A N 1
ATOM 1468 C CA . ASP A 1 200 ? -24.132 3.412 10.225 1.00 96.50 200 ASP A CA 1
ATOM 1469 C C . ASP A 1 200 ? -23.700 1.972 10.533 1.00 96.50 200 ASP A C 1
ATOM 1471 O O . ASP A 1 200 ? -23.131 1.715 11.593 1.00 96.50 200 ASP A O 1
ATOM 1475 N N . ALA A 1 201 ? -23.880 1.043 9.588 1.00 97.44 201 ALA A N 1
ATOM 1476 C CA . ALA A 1 201 ? -23.390 -0.329 9.722 1.00 97.44 201 ALA A CA 1
ATOM 1477 C C . ALA A 1 201 ? -21.855 -0.395 9.799 1.00 97.44 201 ALA A C 1
ATOM 1479 O O . ALA A 1 201 ? -21.306 -1.098 10.645 1.00 97.44 201 ALA A O 1
ATOM 1480 N N . CYS A 1 202 ? -21.163 0.364 8.945 1.00 97.31 202 CYS A N 1
ATOM 1481 C CA . CYS A 1 202 ? -19.705 0.452 8.954 1.00 97.31 202 CYS A CA 1
ATOM 1482 C C . CYS A 1 202 ? -19.175 1.039 10.270 1.00 97.31 202 CYS A C 1
ATOM 1484 O O . CYS A 1 202 ? -18.256 0.488 10.874 1.00 97.31 202 CYS A O 1
ATOM 1486 N N . VAL A 1 203 ? -19.784 2.129 10.745 1.00 98.00 203 VAL A N 1
ATOM 1487 C CA . VAL A 1 203 ? -19.416 2.763 12.015 1.00 98.00 203 VAL A CA 1
ATOM 1488 C C . VAL A 1 203 ? -19.636 1.802 13.180 1.00 98.00 203 VAL A C 1
ATOM 1490 O O . VAL A 1 203 ? -18.752 1.667 14.021 1.00 98.00 203 VAL A O 1
ATOM 1493 N N . ALA A 1 204 ? -20.770 1.098 13.218 1.00 97.75 204 ALA A N 1
ATOM 1494 C CA . ALA A 1 204 ? -21.063 0.135 14.275 1.00 97.75 204 ALA A CA 1
ATOM 1495 C C . ALA A 1 204 ? -20.024 -1.000 14.348 1.00 97.75 204 ALA A C 1
ATOM 1497 O O . ALA A 1 204 ? -19.594 -1.350 15.446 1.00 97.75 204 ALA A O 1
ATOM 1498 N N . ASP A 1 205 ? -19.587 -1.541 13.205 1.00 97.69 205 ASP A N 1
ATOM 1499 C CA . ASP A 1 205 ? -18.519 -2.553 13.147 1.00 97.69 205 ASP A CA 1
ATOM 1500 C C . ASP A 1 205 ? -17.178 -1.989 13.645 1.00 97.69 205 ASP A C 1
ATOM 1502 O O . ASP A 1 205 ? -16.537 -2.574 14.517 1.00 97.69 205 ASP A O 1
ATOM 1506 N N . LEU A 1 206 ? -16.775 -0.803 13.183 1.00 97.62 206 LEU A N 1
ATOM 1507 C CA . LEU A 1 206 ? -15.520 -0.181 13.617 1.00 97.62 206 LEU A CA 1
ATOM 1508 C C . LEU A 1 206 ? -15.501 0.173 15.111 1.00 97.62 206 LEU A C 1
ATOM 1510 O O . LEU A 1 206 ? -14.473 -0.002 15.767 1.00 97.62 206 LEU A O 1
ATOM 1514 N N . VAL A 1 207 ? -16.631 0.596 15.679 1.00 97.00 207 VAL A N 1
ATOM 1515 C CA . VAL A 1 207 ? -16.758 0.835 17.126 1.00 97.00 207 VAL A CA 1
ATOM 1516 C C . VAL A 1 207 ? -16.580 -0.461 17.919 1.00 97.00 207 VAL A C 1
ATOM 1518 O O . VAL A 1 207 ? -15.893 -0.462 18.940 1.00 97.00 207 VAL A O 1
ATOM 1521 N N . GLN A 1 208 ? -17.115 -1.591 17.442 1.00 96.75 208 GLN A N 1
ATOM 1522 C CA . GLN A 1 208 ? -16.883 -2.901 18.073 1.00 96.75 208 GLN A CA 1
ATOM 1523 C C . GLN A 1 208 ? -15.408 -3.326 18.038 1.00 96.75 208 GLN A C 1
ATOM 1525 O O . GLN A 1 208 ? -14.970 -4.089 18.900 1.00 96.75 208 GLN A O 1
ATOM 1530 N N . ARG A 1 209 ? -14.640 -2.806 17.077 1.00 95.50 209 ARG A N 1
ATOM 1531 C CA . ARG A 1 209 ? -13.190 -3.013 16.932 1.00 95.50 209 ARG A CA 1
ATOM 1532 C C . ARG A 1 209 ? -12.354 -1.996 17.718 1.00 95.50 209 ARG A C 1
ATOM 1534 O O . ARG A 1 209 ? -11.132 -2.020 17.634 1.00 95.50 209 ARG A O 1
ATOM 1541 N N . GLY A 1 210 ? -12.995 -1.120 18.495 1.00 94.56 210 GLY A N 1
ATOM 1542 C CA . GLY A 1 210 ? -12.326 -0.150 19.363 1.00 94.56 210 GLY A CA 1
ATOM 1543 C C . GLY A 1 210 ? -11.984 1.186 18.700 1.00 94.56 210 GLY A C 1
ATOM 1544 O O . GLY A 1 210 ? -11.265 1.984 19.300 1.00 94.56 210 GLY A O 1
ATOM 1545 N N . VAL A 1 211 ? -12.495 1.462 17.497 1.00 96.19 211 VAL A N 1
ATOM 1546 C CA . VAL A 1 211 ? -12.326 2.769 16.846 1.00 96.19 211 VAL A CA 1
ATOM 1547 C C . VAL A 1 211 ? -13.350 3.762 17.406 1.00 96.19 211 VAL A C 1
ATOM 1549 O O . VAL A 1 211 ? -14.543 3.455 17.418 1.00 96.19 211 VAL A O 1
ATOM 1552 N N . PRO A 1 212 ? -12.941 4.962 17.852 1.00 95.12 212 PRO A N 1
ATOM 1553 C CA . PRO A 1 212 ? -13.883 5.952 18.362 1.00 95.12 212 PRO A CA 1
ATOM 1554 C C . PRO A 1 212 ? -14.796 6.507 17.253 1.00 95.12 212 PRO A C 1
ATOM 1556 O O . PRO A 1 212 ? -14.357 6.738 16.126 1.00 95.12 212 PRO A O 1
ATOM 1559 N N . ASP A 1 213 ? -16.059 6.786 17.586 1.00 95.19 213 ASP A N 1
ATOM 1560 C CA . ASP A 1 213 ? -16.954 7.641 16.791 1.00 95.19 213 ASP A CA 1
ATOM 1561 C C . ASP A 1 213 ? -17.380 8.833 17.650 1.00 95.19 213 ASP A C 1
ATOM 1563 O O . ASP A 1 213 ? -17.995 8.663 18.701 1.00 95.19 213 ASP A O 1
ATOM 1567 N N . ASP A 1 214 ? -17.047 10.040 17.202 1.00 92.62 214 ASP A N 1
ATOM 1568 C CA . ASP A 1 214 ? -17.453 11.305 17.822 1.00 92.62 214 ASP A CA 1
ATOM 1569 C C . ASP A 1 214 ? -18.496 12.056 16.969 1.00 92.62 214 ASP A C 1
ATOM 1571 O O . ASP A 1 214 ? -18.823 13.211 17.240 1.00 92.62 214 ASP A O 1
ATOM 1575 N N . GLY A 1 215 ? -19.017 11.409 15.918 1.00 90.44 215 GLY A N 1
ATOM 1576 C CA . GLY A 1 215 ? -19.946 12.009 14.962 1.00 90.44 215 GLY A CA 1
ATOM 1577 C C . GLY A 1 215 ? -19.273 12.842 13.867 1.00 90.44 215 GLY A C 1
ATOM 1578 O O . GLY A 1 215 ? -19.961 13.318 12.962 1.00 90.44 215 GLY A O 1
ATOM 1579 N N . THR A 1 216 ? -17.948 12.999 13.897 1.00 92.50 216 THR A N 1
ATOM 1580 C CA . THR A 1 216 ? -17.177 13.765 12.910 1.00 92.50 216 THR A CA 1
ATOM 1581 C C . THR A 1 216 ? -16.436 12.857 11.930 1.00 92.50 216 THR A C 1
ATOM 1583 O O . THR A 1 216 ? -16.308 11.651 12.126 1.00 92.50 216 THR A O 1
ATOM 1586 N N . THR A 1 217 ? -15.905 13.442 10.858 1.00 89.69 217 THR A N 1
ATOM 1587 C CA . THR A 1 217 ? -15.021 12.761 9.898 1.00 89.69 217 THR A CA 1
ATOM 1588 C C . THR A 1 217 ? -13.548 13.091 10.144 1.00 89.69 217 THR A C 1
ATOM 1590 O O . THR A 1 217 ? -12.765 13.117 9.196 1.00 89.69 217 THR A O 1
ATOM 1593 N N . ASN A 1 218 ? -13.185 13.419 11.386 1.00 91.81 218 ASN A N 1
ATOM 1594 C CA . ASN A 1 218 ? -11.800 13.686 11.754 1.00 91.81 218 ASN A CA 1
ATOM 1595 C C . ASN A 1 218 ? -10.947 12.418 11.611 1.00 91.81 218 ASN A C 1
ATOM 1597 O O . ASN A 1 218 ? -11.440 11.297 11.739 1.00 91.81 218 ASN A O 1
ATOM 1601 N N . GLU A 1 219 ? -9.653 12.592 11.350 1.00 89.00 219 GLU A N 1
ATOM 1602 C CA . GLU A 1 219 ? -8.724 11.468 11.239 1.00 89.00 219 GLU A CA 1
ATOM 1603 C C . GLU A 1 219 ? -8.760 10.591 12.503 1.00 89.00 219 GLU A C 1
ATOM 1605 O O . GLU A 1 219 ? -8.817 11.090 13.626 1.00 89.00 219 GLU A O 1
ATOM 1610 N N . GLY A 1 220 ? -8.760 9.270 12.311 1.00 88.62 220 GLY A N 1
ATOM 1611 C CA . GLY A 1 220 ? -8.840 8.296 13.400 1.00 88.62 220 GLY A CA 1
ATOM 1612 C C . GLY A 1 220 ? -10.257 7.953 13.876 1.00 88.62 220 GLY A C 1
ATOM 1613 O O . GLY A 1 220 ? -10.396 7.011 14.654 1.00 88.62 220 GLY A O 1
ATOM 1614 N N . THR A 1 221 ? -11.309 8.636 13.404 1.00 95.19 221 THR A N 1
ATOM 1615 C CA . THR A 1 221 ? -12.697 8.263 13.733 1.00 95.19 221 THR A CA 1
ATOM 1616 C C . THR A 1 221 ? -13.231 7.165 12.815 1.00 95.19 221 THR A C 1
ATOM 1618 O O . THR A 1 221 ? -12.828 7.040 11.652 1.00 95.19 221 THR A O 1
ATOM 1621 N N . ALA A 1 222 ? -14.209 6.397 13.301 1.00 96.56 222 ALA A N 1
ATOM 1622 C CA . ALA A 1 222 ? -14.881 5.357 12.524 1.00 96.56 222 ALA A CA 1
ATOM 1623 C C . ALA A 1 222 ? -15.443 5.907 11.200 1.00 96.56 222 ALA A C 1
ATOM 1625 O O . ALA A 1 222 ? -15.253 5.314 10.139 1.00 96.56 222 ALA A O 1
ATOM 1626 N N . ARG A 1 223 ? -16.060 7.097 11.223 1.00 95.25 223 ARG A N 1
ATOM 1627 C CA . ARG A 1 223 ? -16.599 7.746 10.015 1.00 95.25 223 ARG A CA 1
ATOM 1628 C C . ARG A 1 223 ? -15.519 8.143 9.014 1.00 95.25 223 ARG A C 1
ATOM 1630 O O . ARG A 1 223 ? -15.786 8.078 7.815 1.00 95.25 223 ARG A O 1
ATOM 1637 N N . SER A 1 224 ? -14.325 8.532 9.466 1.00 93.38 224 SER A N 1
ATOM 1638 C CA . SER A 1 224 ? -13.195 8.803 8.568 1.00 93.38 224 SER A CA 1
ATOM 1639 C C . SER A 1 224 ? -12.762 7.536 7.825 1.00 93.38 224 SER A C 1
ATOM 1641 O O . SER A 1 224 ? -12.680 7.543 6.596 1.00 93.38 224 SER A O 1
ATOM 1643 N N . PHE A 1 225 ? -12.599 6.412 8.532 1.00 94.38 225 PHE A N 1
ATOM 1644 C CA . PHE A 1 225 ? -12.282 5.123 7.903 1.00 94.38 225 PHE A CA 1
ATOM 1645 C C . PHE A 1 225 ? -13.380 4.660 6.938 1.00 94.38 225 PHE A C 1
ATOM 1647 O O . PHE A 1 225 ? -13.093 4.291 5.798 1.00 94.38 225 PHE A O 1
ATOM 1654 N N . CYS A 1 226 ? -14.651 4.746 7.341 1.00 95.25 226 CYS A N 1
ATOM 1655 C CA . CYS A 1 226 ? -15.783 4.384 6.487 1.00 95.25 226 CYS A CA 1
ATOM 1656 C C . CYS A 1 226 ? -15.845 5.212 5.196 1.00 95.25 226 CYS A C 1
ATOM 1658 O O . CYS A 1 226 ? -16.253 4.696 4.154 1.00 95.25 226 CYS A O 1
ATOM 1660 N N . ARG A 1 227 ? -15.401 6.473 5.233 1.00 93.12 227 ARG A N 1
ATOM 1661 C CA . ARG A 1 227 ? -15.360 7.380 4.078 1.00 93.12 227 ARG A CA 1
ATOM 1662 C C . ARG A 1 227 ? -14.074 7.307 3.263 1.00 93.12 227 ARG A C 1
ATOM 1664 O O . ARG A 1 227 ? -13.947 8.071 2.308 1.00 93.12 227 ARG A O 1
ATOM 1671 N N . ALA A 1 228 ? -13.141 6.413 3.595 1.00 91.31 228 ALA A N 1
ATOM 1672 C CA . ALA A 1 228 ? -11.937 6.241 2.794 1.00 91.31 228 ALA A CA 1
ATOM 1673 C C . ALA A 1 228 ? -12.322 6.000 1.318 1.00 91.31 228 ALA A C 1
ATOM 1675 O O . ALA A 1 228 ? -13.174 5.143 1.055 1.00 91.31 228 ALA A O 1
ATOM 1676 N N . PRO A 1 229 ? -11.717 6.725 0.357 1.00 90.12 229 PRO A N 1
ATOM 1677 C CA . PRO A 1 229 ? -12.115 6.707 -1.055 1.00 90.12 229 PRO A CA 1
ATOM 1678 C C . PRO A 1 229 ? -11.611 5.461 -1.800 1.00 90.12 229 PRO A C 1
ATOM 1680 O O . PRO A 1 229 ? -11.453 5.460 -3.019 1.00 90.12 229 PRO A O 1
ATOM 1683 N N . TYR A 1 230 ? -11.300 4.401 -1.061 1.00 91.44 230 TYR A N 1
ATOM 1684 C CA . TYR A 1 230 ? -10.806 3.145 -1.585 1.00 91.44 230 TYR A CA 1
ATOM 1685 C C . TYR A 1 230 ? -11.168 1.989 -0.651 1.00 91.44 230 TYR A C 1
ATOM 1687 O O . TYR A 1 230 ? -11.444 2.180 0.538 1.00 91.44 230 TYR A O 1
ATOM 1695 N N . ARG A 1 231 ? -11.124 0.771 -1.183 1.00 93.31 231 ARG A N 1
ATOM 1696 C CA . ARG A 1 231 ? -11.125 -0.474 -0.409 1.00 93.31 231 ARG A CA 1
ATOM 1697 C C . ARG A 1 231 ? -10.002 -1.379 -0.875 1.00 93.31 231 ARG A C 1
ATOM 1699 O O . ARG A 1 231 ? -9.624 -1.343 -2.046 1.00 93.31 231 ARG A O 1
ATOM 1706 N N . LEU A 1 232 ? -9.478 -2.159 0.063 1.00 95.75 232 LEU A N 1
ATOM 1707 C CA . LEU A 1 232 ? -8.426 -3.126 -0.195 1.00 95.75 232 LEU A CA 1
ATOM 1708 C C . LEU A 1 232 ? -8.998 -4.536 -0.231 1.00 95.75 232 LEU A C 1
ATOM 1710 O O . LEU A 1 232 ? -9.972 -4.855 0.449 1.00 95.75 232 LEU A O 1
ATOM 1714 N N . SER A 1 233 ? -8.369 -5.372 -1.040 1.00 97.00 233 SER A N 1
ATOM 1715 C CA . SER A 1 233 ? -8.559 -6.819 -1.031 1.00 97.00 233 SER A CA 1
ATOM 1716 C C . SER A 1 233 ? -7.251 -7.486 -1.433 1.00 97.00 233 SER A C 1
ATOM 1718 O O . SER A 1 233 ? -6.439 -6.878 -2.130 1.00 97.00 233 SER A O 1
ATOM 1720 N N . LEU A 1 234 ? -7.013 -8.716 -0.984 1.00 97.44 234 LEU A N 1
ATOM 1721 C CA . LEU A 1 234 ? -5.826 -9.458 -1.402 1.00 97.44 234 LEU A CA 1
ATOM 1722 C C . LEU A 1 234 ? -5.885 -9.716 -2.915 1.00 97.44 234 LEU A C 1
ATOM 1724 O O . LEU A 1 234 ? -6.912 -10.161 -3.434 1.00 97.44 234 LEU A O 1
ATOM 1728 N N . ALA A 1 235 ? -4.792 -9.440 -3.623 1.00 96.38 235 ALA A N 1
ATOM 1729 C CA . ALA A 1 235 ? -4.698 -9.764 -5.037 1.00 96.38 235 ALA A CA 1
ATOM 1730 C C . ALA A 1 235 ? -4.657 -11.294 -5.230 1.00 96.38 235 ALA A C 1
ATOM 1732 O O . ALA A 1 235 ? -4.022 -11.999 -4.438 1.00 96.38 235 ALA A O 1
ATOM 1733 N N . PRO A 1 236 ? -5.311 -11.840 -6.270 1.00 94.56 236 PRO A N 1
ATOM 1734 C CA . PRO A 1 236 ? -5.182 -13.249 -6.612 1.00 94.56 236 PRO A CA 1
ATOM 1735 C C . PRO A 1 236 ? -3.717 -13.653 -6.854 1.00 94.56 236 PRO A C 1
ATOM 1737 O O . PRO A 1 236 ? -2.908 -12.832 -7.292 1.00 94.56 236 PRO A O 1
ATOM 1740 N N . PRO A 1 237 ? -3.350 -14.926 -6.635 1.00 90.69 237 PRO A N 1
ATOM 1741 C CA . PRO A 1 237 ? -2.014 -15.404 -6.969 1.00 90.69 237 PRO A CA 1
ATOM 1742 C C . PRO A 1 237 ? -1.667 -15.144 -8.442 1.00 90.69 237 PRO A C 1
ATOM 1744 O O . PRO A 1 237 ? -2.422 -15.522 -9.337 1.00 90.69 237 PRO A O 1
ATOM 1747 N N . GLY A 1 238 ? -0.509 -14.527 -8.687 1.00 89.38 238 GLY A N 1
ATOM 1748 C CA . GLY A 1 238 ? -0.010 -14.242 -10.036 1.00 89.38 238 GLY A CA 1
ATOM 1749 C C . GLY A 1 238 ? -0.590 -12.992 -10.703 1.00 89.38 238 GLY A C 1
ATOM 1750 O O . GLY A 1 238 ? -0.279 -12.754 -11.868 1.00 89.38 238 GLY A O 1
ATOM 1751 N N . ASP A 1 239 ? -1.397 -12.198 -9.995 1.00 93.81 239 ASP A N 1
ATOM 1752 C CA . ASP A 1 239 ? -1.889 -10.917 -10.504 1.00 93.81 239 ASP A CA 1
ATOM 1753 C C . ASP A 1 239 ? -0.705 -9.972 -10.806 1.00 93.81 239 ASP A C 1
ATOM 1755 O O . ASP A 1 239 ? 0.149 -9.769 -9.933 1.00 93.81 239 ASP A O 1
ATOM 1759 N N . PRO A 1 240 ? -0.582 -9.446 -12.038 1.00 93.62 240 PRO A N 1
ATOM 1760 C CA . PRO A 1 240 ? 0.559 -8.631 -12.425 1.00 93.62 240 PRO A CA 1
ATOM 1761 C C . PRO A 1 240 ? 0.381 -7.170 -12.010 1.00 93.62 240 PRO A C 1
ATOM 1763 O O . PRO A 1 240 ? -0.721 -6.624 -12.037 1.00 93.62 240 PRO A O 1
ATOM 1766 N N . LEU A 1 241 ? 1.501 -6.503 -11.743 1.00 92.00 241 LEU A N 1
ATOM 1767 C CA . LEU A 1 241 ? 1.541 -5.044 -11.698 1.00 92.00 241 LEU A CA 1
ATOM 1768 C C . LEU A 1 241 ? 1.326 -4.465 -13.101 1.00 92.00 241 LEU A C 1
ATOM 1770 O O . LEU A 1 241 ? 1.872 -4.976 -14.085 1.00 92.00 241 LEU A O 1
ATOM 1774 N N . VAL A 1 242 ? 0.594 -3.359 -13.184 1.00 89.56 242 VAL A N 1
ATOM 1775 C CA . VAL A 1 242 ? 0.263 -2.698 -14.450 1.00 89.56 242 VAL A CA 1
ATOM 1776 C C . VAL A 1 242 ? 0.711 -1.245 -14.406 1.00 89.56 242 VAL A C 1
ATOM 1778 O O . VAL A 1 242 ? 0.183 -0.441 -13.645 1.00 89.56 242 VAL A O 1
ATOM 1781 N N . LEU A 1 243 ? 1.682 -0.895 -15.250 1.00 85.19 243 LEU A N 1
ATOM 1782 C CA . LEU A 1 243 ? 2.115 0.489 -15.424 1.00 85.19 243 LEU A CA 1
ATOM 1783 C C . LEU A 1 243 ? 1.405 1.108 -16.629 1.00 85.19 243 LEU A C 1
ATOM 1785 O O . LEU A 1 243 ? 1.657 0.731 -17.778 1.00 85.19 243 LEU A O 1
ATOM 1789 N N . GLU A 1 244 ? 0.542 2.084 -16.361 1.00 79.94 244 GLU A N 1
ATOM 1790 C CA . GLU A 1 244 ? -0.076 2.934 -17.376 1.00 79.94 244 GLU A CA 1
ATOM 1791 C C . GLU A 1 244 ? 0.595 4.309 -17.375 1.00 79.94 244 GLU A C 1
ATOM 1793 O O . GLU A 1 244 ? 0.454 5.098 -16.441 1.00 79.94 244 GLU A O 1
ATOM 1798 N N . LEU A 1 245 ? 1.359 4.599 -18.428 1.00 75.00 245 LEU A N 1
ATOM 1799 C CA . LEU A 1 245 ? 2.026 5.890 -18.585 1.00 75.00 245 LEU A CA 1
ATOM 1800 C C . LEU A 1 245 ? 0.991 6.995 -18.820 1.00 75.00 245 LEU A C 1
ATOM 1802 O O . LEU A 1 245 ? 0.091 6.829 -19.644 1.00 75.00 245 LEU A O 1
ATOM 1806 N N . GLY A 1 246 ? 1.122 8.115 -18.103 1.00 66.12 246 GLY A N 1
ATOM 1807 C CA . GLY A 1 246 ? 0.185 9.239 -18.167 1.00 66.12 246 GLY A CA 1
ATOM 1808 C C . GLY A 1 246 ? -1.113 9.065 -17.364 1.00 66.12 246 GLY A C 1
ATOM 1809 O O . GLY A 1 246 ? -1.877 10.027 -17.275 1.00 66.12 246 GLY A O 1
ATOM 1810 N N . THR A 1 247 ? -1.359 7.898 -16.746 1.00 62.56 247 THR A N 1
ATOM 1811 C CA . THR A 1 247 ? -2.495 7.660 -15.832 1.00 62.56 247 THR A CA 1
ATOM 1812 C C . THR A 1 247 ? -2.038 7.697 -14.374 1.00 62.56 247 THR A C 1
ATOM 1814 O O . THR A 1 247 ? -0.960 7.219 -14.019 1.00 62.56 247 THR A O 1
ATOM 1817 N N . VAL A 1 248 ? -2.842 8.343 -13.520 1.00 60.44 248 VAL A N 1
ATOM 1818 C CA . VAL A 1 248 ? -2.353 8.916 -12.254 1.00 60.44 248 VAL A CA 1
ATOM 1819 C C . VAL A 1 248 ? -3.340 8.781 -11.103 1.00 60.44 248 VAL A C 1
ATOM 1821 O O . VAL A 1 248 ? -3.549 9.696 -10.313 1.00 60.44 248 VAL A O 1
ATOM 1824 N N . GLY A 1 249 ? -4.003 7.637 -11.020 1.00 61.91 249 GLY A N 1
ATOM 1825 C CA . GLY A 1 249 ? -4.916 7.355 -9.922 1.00 61.91 249 GLY A CA 1
ATOM 1826 C C . GLY A 1 249 ? -6.009 6.380 -10.311 1.00 61.91 249 GLY A C 1
ATOM 1827 O O . GLY A 1 249 ? -6.191 6.055 -11.479 1.00 61.91 249 GLY A O 1
ATOM 1828 N N . LEU A 1 250 ? -6.763 5.951 -9.304 1.00 58.00 250 LEU A N 1
ATOM 1829 C CA . LEU A 1 250 ? -7.857 4.980 -9.404 1.00 58.00 250 LEU A CA 1
ATOM 1830 C C . LEU A 1 250 ? -9.108 5.502 -10.151 1.00 58.00 250 LEU A C 1
ATOM 1832 O O . LEU A 1 250 ? -10.174 4.901 -10.064 1.00 58.00 250 LEU A O 1
ATOM 1836 N N . GLY A 1 251 ? -9.010 6.637 -10.851 1.00 51.78 251 GLY A N 1
ATOM 1837 C CA . GLY A 1 251 ? -10.161 7.436 -11.279 1.00 51.78 251 GLY A CA 1
ATOM 1838 C C . GLY A 1 251 ? -10.662 8.371 -10.168 1.00 51.78 251 GLY A C 1
ATOM 1839 O O . GLY A 1 251 ? -10.444 8.139 -8.980 1.00 51.78 251 GLY A O 1
ATOM 1840 N N . GLY A 1 252 ? -11.271 9.495 -10.554 1.00 48.84 252 GLY A N 1
ATOM 1841 C CA . GLY A 1 252 ? -11.691 10.542 -9.618 1.00 48.84 252 GLY A CA 1
ATOM 1842 C C . GLY A 1 252 ? -12.827 10.108 -8.685 1.00 48.84 252 GLY A C 1
ATOM 1843 O O . GLY A 1 252 ? -13.748 9.402 -9.089 1.00 48.84 252 GLY A O 1
ATOM 1844 N N . SER A 1 253 ? -12.816 10.625 -7.454 1.00 52.72 253 SER A N 1
ATOM 1845 C CA . SER A 1 253 ? -13.879 10.481 -6.443 1.00 52.72 253 SER A CA 1
ATOM 1846 C C . SER A 1 253 ? -15.219 11.137 -6.824 1.00 52.72 253 SER A C 1
ATOM 1848 O O . SER A 1 253 ? -16.141 11.157 -6.016 1.00 52.72 253 SER A O 1
ATOM 1850 N N . SER A 1 254 ? -15.329 11.679 -8.039 1.00 55.50 254 SER A N 1
ATOM 1851 C CA . SER A 1 254 ? -16.491 12.384 -8.590 1.00 55.50 254 SER A CA 1
ATOM 1852 C C . SER A 1 254 ? -17.256 11.587 -9.656 1.00 55.50 254 SER A C 1
ATOM 1854 O O . SER A 1 254 ? -18.130 12.141 -10.322 1.00 55.50 254 SER A O 1
ATOM 1856 N N . GLY A 1 255 ? -16.933 10.303 -9.850 1.00 61.72 255 GLY A N 1
ATOM 1857 C CA . GLY A 1 255 ? -17.680 9.426 -10.755 1.00 61.72 255 GLY A CA 1
ATOM 1858 C C . GLY A 1 255 ? -19.130 9.192 -10.292 1.00 61.72 255 GLY A C 1
ATOM 1859 O O . GLY A 1 255 ? -19.402 9.267 -9.089 1.00 61.72 255 GLY A O 1
ATOM 1860 N N . PRO A 1 256 ? -20.069 8.914 -11.218 1.00 63.47 256 PRO A N 1
ATOM 1861 C CA . PRO A 1 256 ? -21.462 8.631 -10.876 1.00 63.47 256 PRO A CA 1
ATOM 1862 C C . PRO A 1 256 ? -21.563 7.420 -9.942 1.00 63.47 256 PRO A C 1
ATOM 1864 O O . PRO A 1 256 ? -20.768 6.484 -10.040 1.00 63.47 256 PRO A O 1
ATOM 1867 N N . CYS A 1 257 ? -22.544 7.444 -9.038 1.00 70.88 257 CYS A N 1
ATOM 1868 C CA . CYS A 1 257 ? -22.836 6.284 -8.207 1.00 70.88 257 CYS A CA 1
ATOM 1869 C C . CYS A 1 257 ? -23.326 5.125 -9.084 1.00 70.88 257 CYS A C 1
ATOM 1871 O O . CYS A 1 257 ? -24.169 5.373 -9.951 1.00 70.88 257 CYS A O 1
ATOM 1873 N N . PRO A 1 258 ? -22.784 3.908 -8.901 1.00 59.69 258 PRO A N 1
ATOM 1874 C CA . PRO A 1 258 ? -23.263 2.723 -9.600 1.00 59.69 258 PRO A CA 1
ATOM 1875 C C . PRO A 1 258 ? -24.698 2.358 -9.202 1.00 59.69 258 PRO A C 1
ATOM 1877 O O . PRO A 1 258 ? -25.120 2.717 -8.077 1.00 59.69 258 PRO A O 1
#

Sequence (258 aa):
MAVSRSFPAAGFVRESEMRLGRQLLLALAALPCACDSQADSSYLGEPLITLPGYVASAGAAPLEAAMLWQRGPPPSADDQELATRAPVRTGFPASFTLHLYQPPPAAARRTLAPGEVTFARANAGAVPYGISAGGVSALPTPSSNGAYGIDPNHWVLYLAADVPPRSLTEWWLGAALGAGFHLMRVTAVNPQCISQQQMDACVADLVQRGVPDDGTTNEGTARSFCRAPYRLSLAPPGDPLVLELGTVGLGGSSGPCP

Radius of gyration: 31.94 Å; chains: 1; bounding box: 88×90×81 Å

Foldseek 3Di:
DDDYDDDDDDDDDDDDDDDDDVPPPPPPPPPDDPPPPPDDPPDLDAFLDKFKAWEQDDDDDDKKKWKWWALDDPPDPLRTFTQFIWGFDDDPRTITMDGGRDDDDPSQWDALDPPFWIKIKIWIKIDHPPQDRVCVNVDDQLLVFLRIWIQQFKIWMATQAFGDPLAPVCVQQVHGGGGGIFIKTKAFAQLVLQDPVNLVVQQVSVVVNVQAAPPDLDRRHSSVSSSPRIGIYTDPPPDHRYTYGNDHHNDDSPDDHD